Protein AF-A0A2A4J091-F1 (afdb_monomer_lite)

Secondary structure (DSSP, 8-state):
--STTHHHHHHHHHHHHIIIIIHHHHHH-------SSGGG--------SS-HHHHHHHHHHHHHHHHHH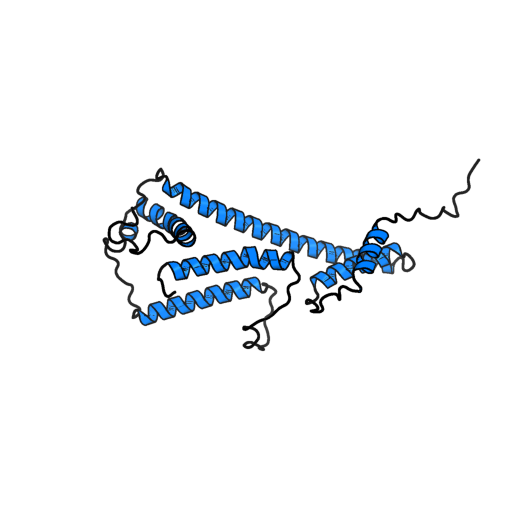HHHHHTTTPPP---TTT-TTTTPPTTHHHHHHHHHHHHHHHHHH--SS-SSSSGGGSS----STT-THHHHHHHHHHHHHHHHHHHHHHHHHHHHHHHHHHHHHHHHHHHHHH-TT-HHHHHHHHHHHHHHHHHHSPPP-PPPPTTTHHHHHHHHHHHHS--PPPPPPTT-----

Foldseek 3Di:
DVDPPLVVLVLVVVLLCLLPVVVVCVVPDLDDDDDPPVVPDPDDDDDDPPPPSNVVNVVSVVVVVVVVVVVCVVVVVDDDDDDCQLPVLVVDDPPQNVLLVLLVSLVSVVCVVPVPDDPRPCHPNSRPTDHDPPPCSVVSSVVVVCVVVVSVVVSVVVVVVVVVVLVVLVVLLVVLVVVCVVPVPDPVSVVSNVVSVVVNCVVVPRDDDDDDDPVPVVVVVVVVVVVVPDPDDDPDDPPDDPPD

pLDDT: mean 70.52, std 20.06, range [30.59, 95.19]

InterPro domains:
  IPR013618 Protein O-mannosyl-transferase TMTC, DUF1736 [PF08409] (77-148)

Organism: Heliothis virescens (NCBI:txid7102)

Radius of gyration: 29.31 Å; chains: 1; bounding box: 94×40×70 Å

Sequence (244 aa):
MLCKEQGITVTGVCVVYELFVAQKRRSSGGISRWSWVDAWGKGSGWGCACGEAARRVATVCCATLALLAARLHVMGAQLPVFTRFDNPAGAAQPPARHLTFAYLPALNAWLLTLPEALCCDWTMGTVALLKTWRDPRNLATLALVIIIVAATIHALRTRSSALSMRGKLAAAEHCLARAAALAPHEHYIQRHLAVVRARRQAQAAPPSDTPPNPAHSATATTEVRARWNYIPQQPPDPHETDDS

Structure (mmCIF, N/CA/C/O backbone):
data_AF-A0A2A4J091-F1
#
_entry.id   AF-A0A2A4J091-F1
#
loop_
_atom_site.group_PDB
_atom_site.id
_atom_site.type_symbol
_atom_site.label_atom_id
_atom_site.label_alt_id
_atom_site.label_comp_id
_atom_site.label_asym_id
_atom_site.label_entity_id
_atom_site.label_seq_id
_atom_site.pdbx_PDB_ins_code
_atom_site.Cartn_x
_atom_site.Cartn_y
_atom_site.Cartn_z
_atom_site.occupancy
_atom_site.B_iso_or_equiv
_atom_site.auth_seq_id
_atom_site.auth_comp_id
_atom_site.auth_asym_id
_atom_site.auth_atom_id
_atom_site.pdbx_PDB_model_num
ATOM 1 N N . MET A 1 1 ? 14.952 -10.960 0.370 1.00 50.44 1 MET A N 1
ATOM 2 C CA . MET A 1 1 ? 15.899 -10.234 -0.511 1.00 50.44 1 MET A CA 1
ATOM 3 C C . MET A 1 1 ? 16.680 -11.150 -1.465 1.00 50.44 1 MET A C 1
ATOM 5 O O . MET A 1 1 ? 17.531 -10.639 -2.178 1.00 50.44 1 MET A O 1
ATOM 9 N N . LEU A 1 2 ? 16.408 -12.467 -1.516 1.00 39.66 2 LEU A N 1
ATOM 10 C CA . LEU A 1 2 ? 17.136 -13.392 -2.405 1.00 39.66 2 LEU A CA 1
ATOM 11 C C . LEU A 1 2 ? 16.803 -13.189 -3.897 1.00 39.66 2 LEU A C 1
ATOM 13 O O . LEU A 1 2 ? 17.668 -13.397 -4.736 1.00 39.66 2 LEU A O 1
ATOM 17 N N . CYS A 1 3 ? 15.615 -12.663 -4.217 1.00 51.50 3 CYS A N 1
ATOM 18 C CA . CYS A 1 3 ? 15.304 -12.081 -5.526 1.00 51.50 3 CYS A CA 1
ATOM 19 C C . CYS A 1 3 ? 15.288 -10.547 -5.386 1.00 51.50 3 CYS A C 1
ATOM 21 O O . CYS A 1 3 ? 14.597 -10.010 -4.513 1.00 51.50 3 CYS A O 1
ATOM 23 N N . LYS A 1 4 ? 16.088 -9.849 -6.201 1.00 58.41 4 LYS A N 1
ATOM 24 C CA . LYS A 1 4 ? 16.446 -8.421 -6.070 1.00 58.41 4 LYS A CA 1
ATOM 25 C C . LYS A 1 4 ? 15.246 -7.471 -5.952 1.00 58.41 4 LYS A C 1
ATOM 27 O O . LYS A 1 4 ? 15.264 -6.617 -5.069 1.00 58.41 4 LYS A O 1
ATOM 32 N N . GLU A 1 5 ? 14.248 -7.634 -6.815 1.00 63.22 5 GLU A N 1
ATOM 33 C CA . GLU A 1 5 ? 13.057 -6.773 -6.913 1.00 63.22 5 GLU A CA 1
ATOM 34 C C . GLU A 1 5 ? 11.959 -7.232 -5.932 1.00 63.22 5 GLU A C 1
ATOM 36 O O . GLU A 1 5 ? 11.417 -6.442 -5.156 1.00 63.22 5 GLU A O 1
ATOM 41 N N . GLN A 1 6 ? 11.717 -8.547 -5.867 1.00 62.03 6 GLN A N 1
ATOM 42 C CA . GLN A 1 6 ? 10.651 -9.138 -5.049 1.00 62.03 6 GLN A CA 1
ATOM 43 C C . GLN A 1 6 ? 10.884 -8.978 -3.536 1.00 62.03 6 GLN A C 1
ATOM 45 O O . GLN A 1 6 ? 9.952 -8.954 -2.738 1.00 62.03 6 GLN A O 1
ATOM 50 N N . GLY A 1 7 ? 12.142 -8.839 -3.105 1.00 66.94 7 GLY A N 1
ATOM 51 C CA . GLY A 1 7 ? 12.461 -8.598 -1.698 1.00 66.94 7 GLY A CA 1
ATOM 52 C C . GLY A 1 7 ? 11.922 -7.268 -1.162 1.00 66.94 7 GLY A C 1
ATOM 53 O O . GLY A 1 7 ? 11.519 -7.212 -0.004 1.00 66.94 7 GLY A O 1
ATOM 54 N N . ILE A 1 8 ? 11.903 -6.218 -1.988 1.00 69.25 8 ILE A N 1
ATOM 55 C CA . ILE A 1 8 ? 11.425 -4.883 -1.598 1.00 69.25 8 ILE A CA 1
ATOM 56 C C . ILE A 1 8 ? 9.896 -4.810 -1.713 1.00 69.25 8 ILE A C 1
ATOM 58 O O . ILE A 1 8 ? 9.240 -4.226 -0.848 1.00 69.25 8 ILE A O 1
ATOM 62 N N . THR A 1 9 ? 9.312 -5.443 -2.734 1.00 72.38 9 THR A N 1
ATOM 63 C CA . THR A 1 9 ? 7.852 -5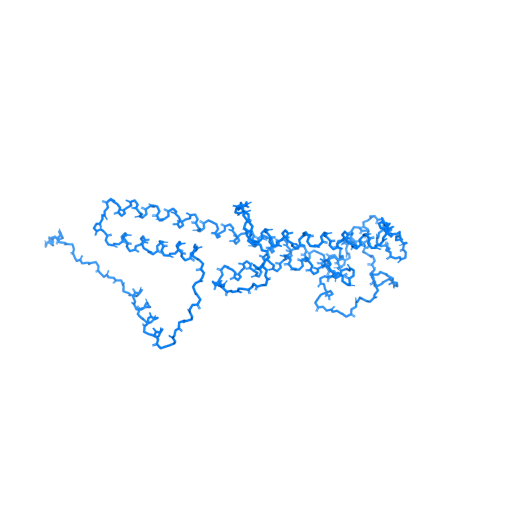.486 -2.924 1.00 72.38 9 THR A CA 1
ATOM 64 C C . THR A 1 9 ? 7.168 -6.235 -1.779 1.00 72.38 9 THR A C 1
ATOM 66 O O . THR A 1 9 ? 6.185 -5.737 -1.230 1.00 72.38 9 THR A O 1
ATOM 69 N N . VAL A 1 10 ? 7.737 -7.361 -1.331 1.00 73.31 10 VAL A N 1
ATOM 70 C CA . VAL A 1 10 ? 7.248 -8.122 -0.169 1.00 73.31 10 VAL A CA 1
ATOM 71 C C . VAL A 1 10 ? 7.294 -7.287 1.110 1.00 73.31 10 VAL A C 1
ATOM 73 O O . VAL A 1 10 ? 6.327 -7.309 1.865 1.00 73.31 10 VAL A O 1
ATOM 76 N N . THR A 1 11 ? 8.342 -6.488 1.345 1.00 73.88 11 THR A N 1
ATOM 77 C CA . THR A 1 11 ? 8.365 -5.541 2.476 1.00 73.88 11 THR A CA 1
ATOM 78 C C . THR A 1 11 ? 7.180 -4.573 2.413 1.00 73.88 11 THR A C 1
ATOM 80 O O . THR A 1 11 ? 6.504 -4.365 3.421 1.00 73.88 11 THR A O 1
ATOM 83 N N . GLY A 1 12 ? 6.888 -4.015 1.234 1.00 71.94 12 GLY A N 1
ATOM 84 C CA . GLY A 1 12 ? 5.723 -3.151 1.023 1.00 71.94 12 GLY A CA 1
ATOM 85 C C . GLY A 1 12 ? 4.400 -3.859 1.334 1.00 71.94 12 GLY A C 1
ATOM 86 O O . GLY A 1 12 ? 3.568 -3.319 2.064 1.00 71.94 12 GLY A O 1
ATOM 87 N N . VAL A 1 13 ? 4.233 -5.098 0.862 1.00 74.88 13 VAL A N 1
ATOM 88 C CA . VAL A 1 13 ? 3.059 -5.934 1.166 1.00 74.88 13 VAL A CA 1
ATOM 89 C C . VAL A 1 13 ? 2.947 -6.220 2.662 1.00 74.88 13 VAL A C 1
ATOM 91 O O . VAL A 1 13 ? 1.854 -6.115 3.211 1.00 74.88 13 VAL A O 1
ATOM 94 N N . CYS A 1 14 ? 4.052 -6.515 3.349 1.00 71.19 14 CYS A N 1
ATOM 95 C CA . CYS A 1 14 ? 4.070 -6.737 4.795 1.00 71.19 14 CYS A CA 1
ATOM 96 C C . CYS A 1 14 ? 3.617 -5.493 5.572 1.00 71.19 14 CYS A C 1
ATOM 98 O O . CYS A 1 14 ? 2.835 -5.612 6.515 1.00 71.19 14 CYS A O 1
ATOM 100 N N . VAL A 1 15 ? 4.048 -4.296 5.158 1.00 70.44 15 VAL A N 1
ATOM 101 C CA . VAL A 1 15 ? 3.596 -3.034 5.767 1.00 70.44 15 VAL A CA 1
ATOM 102 C C . VAL A 1 15 ? 2.097 -2.832 5.544 1.00 70.44 15 VAL A C 1
ATOM 104 O O . VAL A 1 15 ? 1.371 -2.540 6.492 1.00 70.44 15 VAL A O 1
ATOM 107 N N . VAL A 1 16 ? 1.608 -3.037 4.319 1.00 71.25 16 VAL A N 1
ATOM 108 C CA . VAL A 1 16 ? 0.175 -2.958 3.992 1.00 71.25 16 VAL A CA 1
ATOM 109 C C . VAL A 1 16 ? -0.619 -3.981 4.818 1.00 71.25 16 VAL A C 1
ATOM 111 O O . VAL A 1 16 ? -1.606 -3.629 5.459 1.00 71.25 16 VAL A O 1
ATOM 114 N N . TYR A 1 17 ? -0.165 -5.229 4.900 1.00 72.75 17 TYR A N 1
ATOM 115 C CA . TYR A 1 17 ? -0.800 -6.279 5.696 1.00 72.75 17 TYR A CA 1
ATOM 116 C C . TYR A 1 17 ? -0.893 -5.915 7.188 1.00 72.75 17 TYR A C 1
ATOM 118 O O . TYR A 1 17 ? -1.960 -6.060 7.791 1.00 72.75 17 TYR A O 1
ATOM 126 N N . GLU A 1 18 ? 0.183 -5.393 7.781 1.00 68.19 18 GLU A N 1
ATOM 127 C CA . GLU A 1 18 ? 0.188 -4.914 9.169 1.00 68.19 18 GLU A CA 1
ATOM 128 C C . GLU A 1 18 ? -0.780 -3.737 9.370 1.00 68.19 18 GLU A C 1
ATOM 130 O O . GLU A 1 18 ? -1.478 -3.668 10.382 1.00 68.19 18 GLU A O 1
ATOM 135 N N . LEU A 1 19 ? -0.894 -2.831 8.396 1.00 66.69 19 LEU A N 1
ATOM 136 C CA . LEU A 1 19 ? -1.828 -1.706 8.466 1.00 66.69 19 LEU A CA 1
ATOM 137 C C . LEU A 1 19 ? -3.297 -2.127 8.311 1.00 66.69 19 LEU A C 1
ATOM 139 O O . LEU A 1 19 ? -4.152 -1.534 8.961 1.00 66.69 19 LEU A O 1
ATOM 143 N N . PHE A 1 20 ? -3.610 -3.139 7.498 1.00 65.88 20 PHE A N 1
ATOM 144 C CA . PHE A 1 20 ? -4.999 -3.511 7.193 1.00 65.88 20 PHE A CA 1
ATOM 145 C C . PHE A 1 20 ? -5.489 -4.736 7.948 1.00 65.88 20 PHE A C 1
ATOM 147 O O . PHE A 1 20 ? -6.525 -4.692 8.612 1.00 65.88 20 PHE A O 1
ATOM 154 N N . VAL A 1 21 ? -4.770 -5.848 7.848 1.00 61.38 21 VAL A N 1
ATOM 155 C CA . VAL A 1 21 ? -5.235 -7.141 8.354 1.00 61.38 21 VAL A CA 1
ATOM 156 C C . VAL A 1 21 ? -4.941 -7.264 9.840 1.00 61.38 21 VAL A C 1
ATOM 158 O O . VAL A 1 21 ? -5.835 -7.628 10.608 1.00 61.38 21 VAL A O 1
ATOM 161 N N . ALA A 1 22 ? -3.733 -6.896 10.272 1.00 58.84 22 ALA A N 1
ATOM 162 C CA . ALA A 1 22 ? -3.395 -6.937 11.690 1.00 58.84 22 ALA A CA 1
ATOM 163 C C . ALA A 1 22 ? -4.230 -5.922 12.489 1.00 58.84 22 ALA A C 1
ATOM 165 O O . ALA A 1 22 ? -4.762 -6.274 13.541 1.00 58.84 22 ALA A O 1
ATOM 166 N N . GLN A 1 23 ? -4.460 -4.710 11.963 1.00 54.72 23 GLN A N 1
ATOM 167 C CA . GLN A 1 23 ? -5.309 -3.710 12.630 1.00 54.72 23 GLN A CA 1
ATOM 168 C C . GLN A 1 23 ? -6.795 -4.103 12.662 1.00 54.72 23 GLN A C 1
ATOM 170 O O . GLN A 1 23 ? -7.431 -3.964 13.708 1.00 54.72 23 GLN A O 1
ATOM 175 N N . LYS A 1 24 ? -7.355 -4.649 11.571 1.00 51.97 24 LYS A N 1
ATOM 176 C CA . LYS A 1 24 ? -8.762 -5.092 11.525 1.00 51.97 24 LYS A CA 1
ATOM 177 C C . LYS A 1 24 ? -9.018 -6.311 12.415 1.00 51.97 24 LYS A C 1
ATOM 179 O O . LYS A 1 24 ? -10.014 -6.332 13.136 1.00 51.97 24 LYS A O 1
ATOM 184 N N . ARG A 1 25 ? -8.105 -7.294 12.444 1.00 48.53 25 ARG A N 1
ATOM 185 C CA . ARG A 1 25 ? -8.213 -8.447 13.360 1.00 48.53 25 ARG A CA 1
ATOM 186 C C . ARG A 1 25 ? -8.049 -8.037 14.824 1.00 48.53 25 ARG A C 1
ATOM 188 O O . ARG A 1 25 ? -8.784 -8.553 15.655 1.00 48.53 25 ARG A O 1
ATOM 195 N N . ARG A 1 26 ? -7.199 -7.046 15.130 1.00 51.16 26 ARG A N 1
ATOM 196 C CA . ARG A 1 26 ? -7.079 -6.446 16.476 1.00 51.16 26 ARG A CA 1
ATOM 197 C C . ARG A 1 26 ? -8.340 -5.682 16.904 1.00 51.16 26 ARG A C 1
ATOM 199 O O . ARG A 1 26 ? -8.610 -5.588 18.094 1.00 51.16 26 ARG A O 1
ATOM 206 N N . SER A 1 27 ? -9.093 -5.130 15.949 1.00 44.81 27 SER A N 1
ATOM 207 C CA . SER A 1 27 ? -10.328 -4.379 16.214 1.00 44.81 27 SER A CA 1
ATOM 208 C C . SER A 1 27 ? -11.568 -5.260 16.418 1.00 44.81 27 SER A C 1
ATOM 210 O O . SER A 1 27 ? -12.516 -4.790 17.041 1.00 44.81 27 SER A O 1
ATOM 212 N N . SER A 1 28 ? -11.587 -6.493 15.895 1.00 44.53 28 SER A N 1
ATOM 213 C CA . SER A 1 28 ? -12.755 -7.396 15.960 1.00 44.53 28 SER A CA 1
ATOM 214 C C . SER A 1 28 ? -12.548 -8.667 16.784 1.00 44.53 28 SER A C 1
ATOM 216 O O . SER A 1 28 ? -13.532 -9.254 17.220 1.00 44.53 28 SER A O 1
ATOM 218 N N . GLY A 1 29 ? -11.311 -9.114 16.998 1.00 41.53 29 GLY A N 1
ATOM 219 C CA . GLY A 1 29 ? -11.003 -10.311 17.773 1.00 41.53 29 GLY A CA 1
ATOM 220 C C . GLY A 1 29 ? -10.030 -9.977 18.891 1.00 41.53 29 GLY A C 1
ATOM 221 O O . GLY A 1 29 ? -8.891 -9.587 18.630 1.00 41.53 29 GLY A O 1
ATOM 222 N N . GLY A 1 30 ? -10.461 -10.154 20.140 1.00 59.28 30 GLY A N 1
ATOM 223 C CA . GLY A 1 30 ? -9.523 -10.303 21.245 1.00 59.28 30 GLY A CA 1
ATOM 224 C C . GLY A 1 30 ? -8.658 -11.527 20.957 1.00 59.28 30 GLY A C 1
ATOM 225 O O . GLY A 1 30 ? -9.125 -12.650 21.084 1.00 59.28 30 GLY A O 1
ATOM 226 N N . ILE A 1 31 ? -7.431 -11.314 20.486 1.00 49.50 31 ILE A N 1
ATOM 227 C CA . ILE A 1 31 ? -6.499 -12.390 20.145 1.00 49.50 31 ILE A CA 1
ATOM 228 C C . ILE A 1 31 ? -5.276 -12.260 21.047 1.00 49.50 31 ILE A C 1
ATOM 230 O O . ILE A 1 31 ? -4.369 -11.458 20.807 1.00 49.50 31 ILE A O 1
ATOM 234 N N . SER A 1 32 ? -5.304 -13.078 22.102 1.00 43.53 32 SER A N 1
ATOM 235 C CA . SER A 1 32 ? -4.141 -13.836 22.563 1.00 43.53 32 SER A CA 1
ATOM 236 C C . SER A 1 32 ? -3.769 -14.820 21.447 1.00 43.53 32 SER A C 1
ATOM 238 O O . SER A 1 32 ? -4.642 -15.530 20.952 1.00 43.53 32 SER A O 1
ATOM 240 N N . ARG A 1 33 ? -2.520 -14.841 20.968 1.00 45.03 33 ARG A N 1
ATOM 241 C CA . ARG A 1 33 ? -1.427 -15.590 21.612 1.00 45.03 33 ARG A CA 1
ATOM 242 C C . ARG A 1 33 ? -0.138 -15.523 20.772 1.00 45.03 33 ARG A C 1
ATOM 244 O O . ARG A 1 33 ? -0.185 -15.640 19.554 1.00 45.03 33 ARG A O 1
ATOM 251 N N . TRP A 1 34 ? 0.963 -15.313 21.500 1.00 41.50 34 TRP A N 1
ATOM 252 C CA . TRP A 1 34 ? 2.367 -15.733 21.318 1.00 41.50 34 TRP A CA 1
ATOM 253 C C . TRP A 1 34 ? 3.002 -15.868 19.923 1.00 41.50 34 TRP A C 1
ATOM 255 O O . TRP A 1 34 ? 2.474 -16.549 19.059 1.00 41.50 34 TRP A O 1
ATOM 265 N N . SER A 1 35 ? 4.168 -15.294 19.601 1.00 41.94 35 SER A N 1
ATOM 266 C CA . SER A 1 35 ? 5.439 -14.987 20.305 1.00 41.94 35 SER A CA 1
ATOM 267 C C . SER A 1 35 ? 6.538 -16.023 20.078 1.00 41.94 35 SER A C 1
ATOM 269 O O . SER A 1 35 ? 6.605 -17.055 20.733 1.00 41.94 35 SER A O 1
ATOM 271 N N . TRP A 1 36 ? 7.434 -15.667 19.156 1.00 30.59 36 TRP A N 1
ATOM 272 C CA . TRP A 1 36 ? 8.846 -16.062 19.177 1.00 30.59 36 TRP A CA 1
ATOM 273 C C . TRP A 1 36 ? 9.749 -14.831 19.422 1.00 30.59 36 TRP A C 1
ATOM 275 O O . TRP A 1 36 ? 10.964 -14.955 19.502 1.00 30.59 36 TRP A O 1
ATOM 285 N N . VAL A 1 37 ? 9.163 -13.631 19.558 1.00 45.22 37 VAL A N 1
ATOM 286 C CA . VAL A 1 37 ? 9.881 -12.342 19.631 1.00 45.22 37 VAL A CA 1
ATOM 287 C C . VAL A 1 37 ? 9.913 -11.736 21.037 1.00 45.22 37 VAL A C 1
ATOM 289 O O . VAL A 1 37 ? 10.797 -10.931 21.318 1.00 45.22 37 VAL A O 1
ATOM 292 N N . ASP A 1 38 ? 9.037 -12.154 21.961 1.00 47.69 38 ASP A N 1
ATOM 293 C CA . ASP A 1 38 ? 9.084 -11.655 23.350 1.00 47.69 38 ASP A CA 1
ATOM 294 C C . ASP A 1 38 ? 10.199 -12.318 24.183 1.00 47.69 38 ASP A C 1
ATOM 296 O O . ASP A 1 38 ? 10.425 -11.945 25.333 1.00 47.69 38 ASP A O 1
ATOM 300 N N . ALA A 1 39 ? 10.943 -13.262 23.596 1.00 39.62 39 ALA A N 1
ATOM 301 C CA . ALA A 1 39 ? 12.110 -13.892 24.210 1.00 39.62 39 ALA A CA 1
ATOM 302 C C . ALA A 1 39 ? 13.374 -13.006 24.197 1.00 39.62 39 ALA A C 1
ATOM 304 O O . ALA A 1 39 ? 14.358 -13.362 24.839 1.00 39.62 39 ALA A O 1
ATOM 305 N N . TRP A 1 40 ? 13.376 -11.861 23.498 1.00 34.06 40 TRP A N 1
ATOM 306 C CA . TRP A 1 40 ? 14.605 -11.083 23.257 1.00 34.06 40 TRP A CA 1
ATOM 307 C C . TRP A 1 40 ? 14.626 -9.650 23.806 1.00 34.06 40 TRP A C 1
ATOM 309 O O . TRP A 1 40 ? 15.508 -8.874 23.452 1.00 34.06 40 TRP A O 1
ATOM 319 N N . GLY A 1 41 ? 13.704 -9.266 24.695 1.00 34.78 41 GLY A N 1
ATOM 320 C CA . GLY A 1 41 ? 13.672 -7.872 25.148 1.00 34.78 41 GLY A CA 1
ATOM 321 C C . GLY A 1 41 ? 12.929 -7.593 26.445 1.00 34.78 41 GLY A C 1
ATOM 322 O O . GLY A 1 41 ? 12.011 -6.778 26.456 1.00 34.78 41 GLY A O 1
ATOM 323 N N . LYS A 1 42 ? 13.351 -8.188 27.565 1.00 41.25 42 LYS A N 1
ATOM 324 C CA . LYS A 1 42 ? 13.150 -7.539 28.871 1.00 41.25 42 LYS A CA 1
ATOM 325 C C . LYS A 1 42 ? 14.223 -6.463 29.027 1.00 41.25 42 LYS A C 1
ATOM 327 O O . LYS A 1 42 ? 15.320 -6.731 29.497 1.00 41.25 42 LYS A O 1
ATOM 332 N N . GLY A 1 43 ? 13.893 -5.251 28.592 1.00 37.16 43 GLY A N 1
ATOM 333 C CA . GLY A 1 43 ? 14.735 -4.067 28.718 1.00 37.16 43 GLY A CA 1
ATOM 334 C C . GLY A 1 43 ? 13.869 -2.825 28.885 1.00 37.16 43 GLY A C 1
ATOM 335 O O . GLY A 1 43 ? 13.083 -2.480 28.011 1.00 37.16 43 GLY A O 1
ATOM 336 N N . SER A 1 44 ? 13.986 -2.223 30.060 1.00 43.91 44 SER A N 1
ATOM 337 C CA . SER A 1 44 ? 13.365 -0.987 30.533 1.00 43.91 44 SER A CA 1
ATOM 338 C C . SER A 1 44 ? 13.297 0.166 29.511 1.00 43.91 44 SER A C 1
ATOM 340 O O . SER A 1 44 ? 14.271 0.444 28.821 1.00 43.91 44 SER A O 1
ATOM 342 N N . GLY A 1 45 ? 12.174 0.900 29.532 1.00 47.22 45 GLY A N 1
ATOM 343 C CA . GLY A 1 45 ? 12.179 2.369 29.452 1.00 47.22 45 GLY A CA 1
ATOM 344 C C . GLY A 1 45 ? 12.217 3.039 28.072 1.00 47.22 45 GLY A C 1
ATOM 345 O O . GLY A 1 45 ? 13.281 3.414 27.611 1.00 47.22 45 GLY A O 1
ATOM 346 N N . TRP A 1 46 ? 11.034 3.278 27.482 1.00 32.19 46 TRP A N 1
ATOM 347 C CA . TRP A 1 46 ? 10.610 4.497 26.742 1.00 32.19 46 TRP A CA 1
ATOM 348 C C . TRP A 1 46 ? 9.298 4.208 25.994 1.00 32.19 46 TRP A C 1
ATOM 350 O O . TRP A 1 46 ? 9.224 4.081 24.773 1.00 32.19 46 TRP A O 1
ATOM 360 N N . GLY A 1 47 ? 8.220 4.038 26.758 1.00 38.56 47 GLY A N 1
ATOM 361 C CA . GLY A 1 47 ? 6.890 3.770 26.219 1.00 38.56 47 GLY A CA 1
ATOM 362 C C . GLY A 1 47 ? 6.148 5.052 25.862 1.00 38.56 47 GLY A C 1
ATOM 363 O O . GLY A 1 47 ? 5.178 5.389 26.532 1.00 38.56 47 GLY A O 1
ATOM 364 N N . CYS A 1 48 ? 6.555 5.763 24.807 1.00 40.25 48 CYS A N 1
ATOM 365 C CA . CYS A 1 48 ? 5.622 6.690 24.169 1.00 40.25 48 CYS A CA 1
ATOM 366 C C . CYS A 1 48 ? 4.571 5.844 23.434 1.00 40.25 48 CYS A C 1
ATOM 368 O O . CYS A 1 48 ? 4.919 4.935 22.679 1.00 40.25 48 CYS A O 1
ATOM 370 N N . ALA A 1 49 ? 3.285 6.114 23.654 1.00 44.34 49 ALA A N 1
ATOM 371 C CA . ALA A 1 49 ? 2.148 5.406 23.061 1.00 44.34 49 ALA A CA 1
ATOM 372 C C . ALA A 1 49 ? 2.003 5.610 21.531 1.00 44.34 49 ALA A C 1
ATOM 374 O O . ALA A 1 49 ? 0.905 5.526 20.980 1.00 44.34 49 ALA A O 1
ATOM 375 N N . CYS A 1 50 ? 3.107 5.820 20.813 1.00 47.91 50 CYS A N 1
ATOM 376 C CA . CYS A 1 50 ? 3.236 5.501 19.398 1.00 47.91 50 CYS A CA 1
ATOM 377 C C . CYS A 1 50 ? 3.172 3.971 19.281 1.00 47.91 50 CYS A C 1
ATOM 379 O O . CYS A 1 50 ? 4.177 3.268 19.354 1.00 47.91 50 CYS A O 1
ATOM 381 N N . GLY A 1 51 ? 1.932 3.471 19.262 1.00 61.25 51 GLY A N 1
ATOM 382 C CA . GLY A 1 51 ? 1.559 2.094 19.576 1.00 61.25 51 GLY A CA 1
ATOM 383 C C . GLY A 1 51 ? 2.322 1.020 18.811 1.00 61.25 51 GLY A C 1
ATOM 384 O O . GLY A 1 51 ? 2.886 1.267 17.760 1.00 61.25 51 GLY A O 1
ATOM 385 N N . GLU A 1 52 ? 2.287 -0.197 19.343 1.00 63.59 52 GLU A N 1
ATOM 386 C CA . GLU A 1 52 ? 2.900 -1.436 18.840 1.00 63.59 52 GLU A CA 1
ATOM 387 C C . GLU A 1 52 ? 3.036 -1.561 17.304 1.00 63.59 52 GLU A C 1
ATOM 389 O O . GLU A 1 52 ? 4.070 -2.009 16.820 1.00 63.59 52 GLU A O 1
ATOM 394 N N . ALA A 1 53 ? 2.050 -1.097 16.530 1.00 62.44 53 ALA A N 1
ATOM 395 C CA . ALA A 1 53 ? 2.116 -1.017 15.068 1.00 62.44 53 ALA A CA 1
ATOM 396 C C . ALA A 1 53 ? 3.266 -0.135 14.537 1.00 62.44 53 ALA A C 1
ATOM 398 O O . ALA A 1 53 ? 3.948 -0.525 13.599 1.00 62.44 53 ALA A O 1
ATOM 399 N N . ALA A 1 54 ? 3.522 1.029 15.139 1.00 68.50 54 ALA A N 1
ATOM 400 C CA . ALA A 1 54 ? 4.661 1.883 14.804 1.00 68.50 54 ALA A CA 1
ATOM 401 C C . ALA A 1 54 ? 5.992 1.182 15.105 1.00 68.50 54 ALA A C 1
ATOM 403 O O . ALA A 1 54 ? 6.915 1.280 14.305 1.00 68.50 54 ALA A O 1
ATOM 404 N N . ARG A 1 55 ? 6.070 0.411 16.202 1.00 71.12 55 ARG A N 1
ATOM 405 C CA . ARG A 1 55 ? 7.237 -0.432 16.503 1.00 71.12 55 ARG A CA 1
ATOM 406 C C . ARG A 1 55 ? 7.434 -1.523 15.454 1.00 71.12 55 ARG A C 1
ATOM 408 O O . ARG A 1 55 ? 8.543 -1.663 14.967 1.00 71.12 55 ARG A O 1
ATOM 415 N N . ARG A 1 56 ? 6.379 -2.236 15.047 1.00 71.44 56 ARG A N 1
ATOM 416 C CA . ARG A 1 56 ? 6.458 -3.275 14.001 1.00 71.44 56 ARG A CA 1
ATOM 417 C C . ARG A 1 56 ? 6.859 -2.704 12.643 1.00 71.44 56 ARG A C 1
ATOM 419 O O . ARG A 1 56 ? 7.752 -3.245 12.000 1.00 71.44 56 ARG A O 1
ATOM 426 N N . VAL A 1 57 ? 6.258 -1.582 12.239 1.00 74.31 57 VAL A N 1
ATOM 427 C CA . VAL A 1 57 ? 6.645 -0.858 11.018 1.00 74.31 57 VAL A CA 1
ATOM 428 C C . VAL A 1 57 ? 8.103 -0.409 11.111 1.00 74.31 57 VAL A C 1
ATOM 430 O O . VAL A 1 57 ? 8.861 -0.643 10.176 1.00 74.31 57 VAL A O 1
ATOM 433 N N . ALA A 1 58 ? 8.530 0.150 12.247 1.00 79.06 58 ALA A N 1
ATOM 434 C CA . ALA A 1 58 ? 9.924 0.525 12.464 1.00 79.06 58 ALA A CA 1
ATOM 435 C C . ALA A 1 58 ? 10.864 -0.688 12.382 1.00 79.06 58 ALA A C 1
ATOM 437 O O . ALA A 1 58 ? 11.882 -0.602 11.709 1.00 79.06 58 ALA A O 1
ATOM 438 N N . THR A 1 59 ? 10.512 -1.834 12.975 1.00 81.06 59 THR A N 1
ATOM 439 C CA . THR A 1 59 ? 11.292 -3.077 12.868 1.00 81.06 59 THR A CA 1
ATOM 440 C C . THR A 1 59 ? 11.429 -3.527 11.416 1.00 81.06 59 THR A C 1
ATOM 442 O O . THR A 1 59 ? 12.538 -3.826 10.983 1.00 81.06 59 THR A O 1
ATOM 445 N N . VAL A 1 60 ? 10.338 -3.531 10.644 1.00 81.06 60 VAL A N 1
ATOM 446 C CA . VAL A 1 60 ? 10.356 -3.904 9.220 1.00 81.06 60 VAL A CA 1
ATOM 447 C C . VAL A 1 60 ? 11.213 -2.929 8.405 1.00 81.06 60 VAL A C 1
ATOM 449 O O . VAL A 1 60 ? 12.030 -3.365 7.591 1.00 81.06 60 VAL A O 1
ATOM 452 N N . CYS A 1 61 ? 11.094 -1.622 8.652 1.00 81.12 61 CYS A N 1
ATOM 453 C CA . CYS A 1 61 ? 11.921 -0.602 8.008 1.00 81.12 61 CYS A CA 1
ATOM 454 C C . CYS A 1 61 ? 13.407 -0.775 8.350 1.00 81.12 61 CYS A C 1
ATOM 456 O O . CYS A 1 61 ? 14.236 -0.839 7.444 1.00 81.12 61 CYS A O 1
ATOM 458 N N . CYS A 1 62 ? 13.748 -0.911 9.635 1.00 82.94 62 CYS A N 1
ATOM 459 C CA . CYS A 1 62 ? 15.122 -1.102 10.098 1.00 82.94 62 CYS A CA 1
ATOM 460 C C . CYS A 1 62 ? 15.734 -2.392 9.546 1.00 82.94 62 CYS A C 1
ATOM 462 O O . CYS A 1 62 ? 16.856 -2.365 9.051 1.00 82.94 62 CYS A O 1
ATOM 464 N N . ALA A 1 63 ? 14.994 -3.504 9.564 1.00 82.88 63 ALA A N 1
ATOM 465 C CA . ALA A 1 63 ? 15.449 -4.765 8.984 1.00 82.88 63 ALA A CA 1
ATOM 466 C C . ALA A 1 63 ? 15.693 -4.634 7.472 1.00 82.88 63 ALA A C 1
ATOM 468 O O . ALA A 1 63 ? 16.703 -5.112 6.964 1.00 82.88 63 ALA A O 1
ATOM 469 N N . THR A 1 64 ? 14.813 -3.935 6.749 1.00 83.06 64 THR A N 1
ATOM 470 C CA . THR A 1 64 ? 14.978 -3.689 5.307 1.00 83.06 64 THR A CA 1
ATOM 471 C C . THR A 1 64 ? 16.213 -2.830 5.028 1.00 83.06 64 THR A C 1
ATOM 473 O O . THR A 1 64 ? 17.000 -3.170 4.146 1.00 83.06 64 THR A O 1
ATOM 476 N N . LEU A 1 65 ? 16.424 -1.757 5.797 1.00 85.38 65 LEU A N 1
ATOM 477 C CA . LEU A 1 65 ? 17.607 -0.899 5.681 1.00 85.38 65 LEU A CA 1
ATOM 478 C C . LEU A 1 65 ? 18.896 -1.658 6.005 1.00 85.38 65 LEU A C 1
ATOM 480 O O . LEU A 1 65 ? 19.865 -1.540 5.261 1.00 85.38 65 LEU A O 1
ATOM 484 N N . ALA A 1 66 ? 18.901 -2.475 7.060 1.00 85.00 66 ALA A N 1
ATOM 485 C CA . ALA A 1 66 ? 20.045 -3.302 7.430 1.00 85.00 66 ALA A CA 1
ATOM 486 C C . ALA A 1 66 ? 20.386 -4.318 6.330 1.00 85.00 66 ALA A C 1
ATOM 488 O O . ALA A 1 66 ? 21.547 -4.449 5.951 1.00 85.00 66 ALA A O 1
ATOM 489 N N . LEU A 1 67 ? 19.379 -4.986 5.758 1.00 81.94 67 LEU A N 1
ATOM 490 C CA . LEU A 1 67 ? 19.575 -5.907 4.636 1.00 81.94 67 LEU A CA 1
ATOM 491 C C . LEU A 1 67 ? 20.069 -5.187 3.375 1.00 81.94 67 LEU A C 1
ATOM 493 O O . LEU A 1 67 ? 20.906 -5.729 2.655 1.00 81.94 67 LEU A O 1
ATOM 497 N N . LEU A 1 68 ? 19.587 -3.971 3.106 1.00 81.56 68 LEU A N 1
ATOM 498 C CA .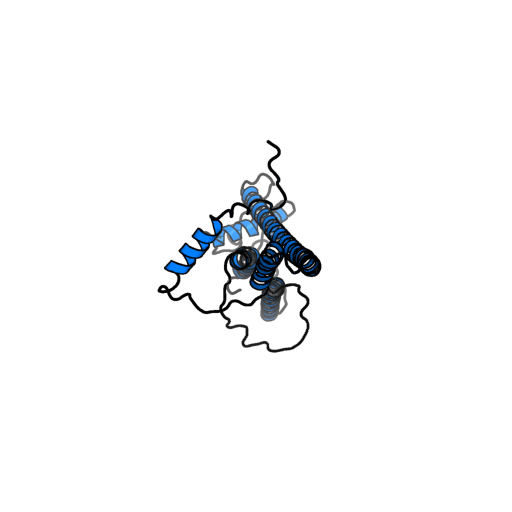 LEU A 1 68 ? 20.064 -3.161 1.987 1.00 81.56 68 LEU A CA 1
ATOM 499 C C . LEU A 1 68 ? 21.517 -2.716 2.199 1.00 81.56 68 LEU A C 1
ATOM 501 O O . LEU A 1 68 ? 22.320 -2.820 1.277 1.00 81.56 68 LEU A O 1
ATOM 505 N N . ALA A 1 69 ? 21.871 -2.281 3.409 1.00 83.44 69 ALA A N 1
ATOM 506 C CA . ALA A 1 69 ? 23.233 -1.898 3.767 1.00 83.44 69 ALA A CA 1
ATOM 507 C C . ALA A 1 69 ? 24.195 -3.090 3.680 1.00 83.44 69 ALA A C 1
ATOM 509 O O . ALA A 1 69 ? 25.244 -2.979 3.053 1.00 83.44 69 ALA A O 1
ATOM 510 N N . ALA A 1 70 ? 23.808 -4.250 4.219 1.00 83.38 70 ALA A N 1
ATOM 511 C CA . ALA A 1 70 ? 24.576 -5.488 4.099 1.00 83.38 70 ALA A CA 1
ATOM 512 C C . ALA A 1 70 ? 24.778 -5.878 2.629 1.00 83.38 70 ALA A C 1
ATOM 514 O O . ALA A 1 70 ? 25.880 -6.233 2.222 1.00 83.38 70 ALA A O 1
ATOM 515 N N . ARG A 1 71 ? 23.736 -5.738 1.803 1.00 82.00 71 ARG A N 1
ATOM 516 C CA . ARG A 1 71 ? 23.826 -5.980 0.363 1.00 82.00 71 ARG A CA 1
ATOM 517 C C . ARG A 1 71 ? 24.807 -5.027 -0.321 1.00 82.00 71 ARG A C 1
ATOM 519 O O . ARG A 1 71 ? 25.633 -5.488 -1.098 1.00 82.00 71 ARG A O 1
ATOM 526 N N . LEU A 1 72 ? 24.730 -3.726 -0.043 1.00 79.19 72 LEU A N 1
ATOM 527 C CA . LEU A 1 72 ? 25.654 -2.732 -0.604 1.00 79.19 72 LEU A CA 1
ATOM 528 C C . LEU A 1 72 ? 27.096 -2.990 -0.160 1.00 79.19 72 LEU A C 1
ATOM 530 O O . LEU A 1 72 ? 28.017 -2.850 -0.961 1.00 79.19 72 LEU A O 1
ATOM 534 N N . HIS A 1 73 ? 27.281 -3.415 1.090 1.00 81.69 73 HIS A N 1
ATOM 535 C CA . HIS A 1 73 ? 28.585 -3.771 1.631 1.00 81.69 73 HIS A CA 1
ATOM 536 C C . HIS A 1 73 ? 29.178 -4.997 0.923 1.00 81.69 73 HIS A C 1
ATOM 538 O O . HIS A 1 73 ? 30.317 -4.947 0.470 1.00 81.69 73 HIS A O 1
ATOM 544 N N . VAL A 1 74 ? 28.385 -6.059 0.731 1.00 83.62 74 VAL A N 1
ATOM 545 C CA . VAL A 1 74 ? 28.799 -7.262 -0.017 1.00 83.62 74 VAL A CA 1
ATOM 546 C C . VAL A 1 74 ? 29.089 -6.946 -1.490 1.00 83.62 74 VAL A C 1
ATOM 548 O O . VAL A 1 74 ? 30.005 -7.523 -2.065 1.00 83.62 74 VAL A O 1
ATOM 551 N N . MET A 1 75 ? 28.367 -6.000 -2.101 1.00 76.06 75 MET A N 1
ATOM 552 C CA . MET A 1 75 ? 28.616 -5.533 -3.476 1.00 76.06 75 MET A CA 1
ATOM 553 C C . MET A 1 75 ? 29.851 -4.615 -3.604 1.00 76.06 75 MET A C 1
ATOM 555 O O . MET A 1 75 ? 30.043 -3.993 -4.646 1.00 76.06 75 MET A O 1
ATOM 559 N N . GLY A 1 76 ? 30.686 -4.503 -2.565 1.00 78.94 76 GLY A N 1
ATOM 560 C CA . GLY A 1 76 ? 31.920 -3.713 -2.593 1.00 78.94 76 GLY A CA 1
ATOM 561 C C . GLY A 1 76 ? 31.698 -2.201 -2.523 1.00 78.94 76 GLY A C 1
ATOM 562 O O . GLY A 1 76 ? 32.590 -1.444 -2.887 1.00 78.94 76 GLY A O 1
ATOM 563 N N . ALA A 1 77 ? 30.511 -1.753 -2.090 1.00 75.06 77 ALA A N 1
ATOM 564 C CA . ALA A 1 77 ? 30.102 -0.346 -1.998 1.00 75.06 77 ALA A CA 1
ATOM 565 C C . ALA A 1 77 ? 30.261 0.476 -3.297 1.00 75.06 77 ALA A C 1
ATOM 567 O O . ALA A 1 77 ? 30.161 1.702 -3.276 1.00 75.06 77 ALA A O 1
ATOM 568 N N . GLN A 1 78 ? 30.456 -0.185 -4.438 1.00 72.75 78 GLN A N 1
ATOM 569 C CA . GLN A 1 78 ? 30.466 0.447 -5.749 1.00 72.75 78 GLN A CA 1
ATOM 570 C C . GLN A 1 78 ? 29.062 0.367 -6.341 1.00 72.75 78 GLN A C 1
ATOM 572 O O . GLN A 1 78 ? 28.458 -0.705 -6.416 1.00 72.75 78 GLN A O 1
ATOM 577 N N . LEU A 1 79 ? 28.515 1.515 -6.747 1.00 69.06 79 LEU A N 1
ATOM 578 C CA . LEU A 1 79 ? 27.230 1.528 -7.436 1.00 69.06 79 LEU A CA 1
ATOM 579 C C . LEU A 1 79 ? 27.394 0.831 -8.795 1.00 69.06 79 LEU A C 1
ATOM 581 O O . LEU A 1 79 ? 28.263 1.234 -9.571 1.00 69.06 79 LEU A O 1
ATOM 585 N N . PRO A 1 80 ? 26.568 -0.181 -9.114 1.00 69.56 80 PRO A N 1
ATOM 586 C CA . PRO A 1 80 ? 26.603 -0.794 -10.430 1.00 69.56 80 PRO A CA 1
ATOM 587 C C . PRO A 1 80 ? 26.269 0.259 -11.489 1.00 69.56 80 PRO A C 1
ATOM 589 O O . PRO A 1 80 ? 25.248 0.947 -11.406 1.00 69.56 80 PRO A O 1
ATOM 592 N N . VAL A 1 81 ? 27.140 0.382 -12.488 1.00 77.00 81 VAL A N 1
ATOM 593 C CA . VAL A 1 81 ? 26.897 1.235 -13.650 1.00 77.00 81 VAL A CA 1
ATOM 594 C C . VAL A 1 81 ? 25.962 0.477 -14.578 1.00 77.00 81 VAL A C 1
ATOM 596 O O . VAL A 1 81 ? 26.353 -0.507 -15.199 1.00 77.00 81 VAL A O 1
ATOM 599 N N . PHE A 1 82 ? 24.711 0.919 -14.653 1.00 77.00 82 PHE A N 1
ATOM 600 C CA . PHE A 1 82 ? 23.745 0.325 -15.568 1.00 77.00 82 PHE A CA 1
ATOM 601 C C . PHE A 1 82 ? 23.968 0.853 -16.978 1.00 77.00 82 PHE A C 1
ATOM 603 O O . PHE A 1 82 ? 23.970 2.065 -17.210 1.00 77.00 82 PHE A O 1
ATOM 610 N N . THR A 1 83 ? 24.121 -0.058 -17.935 1.00 83.62 83 THR A N 1
ATOM 611 C CA . THR A 1 83 ? 24.120 0.322 -19.345 1.00 83.62 83 THR A CA 1
ATOM 612 C C . THR A 1 83 ? 22.692 0.636 -19.805 1.00 83.62 83 THR A C 1
ATOM 614 O O . THR A 1 83 ? 21.706 0.273 -19.155 1.00 83.62 83 THR A O 1
ATOM 617 N N . ARG A 1 84 ? 22.546 1.287 -20.970 1.00 83.75 84 ARG A N 1
ATOM 618 C CA . ARG A 1 84 ? 21.213 1.499 -21.573 1.00 83.75 84 ARG A CA 1
ATOM 619 C C . ARG A 1 84 ? 20.510 0.186 -21.916 1.00 83.75 84 ARG A C 1
ATOM 621 O O . ARG A 1 84 ? 19.294 0.185 -22.052 1.00 83.75 84 ARG A O 1
ATOM 628 N N . PHE A 1 85 ? 21.271 -0.893 -22.088 1.00 81.44 85 PHE A N 1
ATOM 629 C CA . PHE A 1 85 ? 20.740 -2.223 -22.345 1.00 81.44 85 PHE A CA 1
ATOM 630 C C . PHE A 1 85 ? 20.183 -2.862 -21.063 1.00 81.44 85 PHE A C 1
ATOM 632 O O . PHE A 1 85 ? 19.117 -3.468 -21.105 1.00 81.44 85 PHE A O 1
ATOM 639 N N . ASP A 1 86 ? 20.848 -2.653 -19.922 1.00 83.44 86 ASP A N 1
ATOM 640 C CA . ASP A 1 86 ? 20.435 -3.221 -18.629 1.00 83.44 86 ASP A CA 1
ATOM 641 C C . ASP A 1 86 ? 19.255 -2.480 -17.995 1.00 83.44 86 ASP A C 1
ATOM 643 O O . ASP A 1 86 ? 18.437 -3.081 -17.306 1.00 83.44 86 ASP A O 1
ATOM 647 N N . ASN A 1 87 ? 19.171 -1.163 -18.192 1.00 86.56 87 ASN A N 1
ATOM 648 C CA . ASN A 1 87 ? 18.072 -0.344 -17.689 1.00 86.56 87 ASN A CA 1
ATOM 649 C C . ASN A 1 87 ? 17.717 0.750 -18.707 1.00 86.56 87 ASN A C 1
ATOM 651 O O . ASN A 1 87 ? 18.128 1.912 -18.566 1.00 86.56 87 ASN A O 1
ATOM 655 N N . PRO A 1 88 ? 16.936 0.406 -19.742 1.00 88.69 88 PRO A N 1
ATOM 656 C CA . PRO A 1 88 ? 16.587 1.358 -20.783 1.00 88.69 88 PRO A CA 1
ATOM 657 C C . PRO A 1 88 ? 15.674 2.476 -20.254 1.00 88.69 88 PRO A C 1
ATOM 659 O O . PRO A 1 88 ? 15.734 3.598 -20.757 1.00 88.69 88 PRO A O 1
ATOM 662 N N . ALA A 1 89 ? 14.884 2.225 -19.200 1.00 90.50 89 ALA A N 1
ATOM 663 C CA . ALA A 1 89 ? 14.062 3.242 -18.543 1.00 90.50 89 ALA A CA 1
ATOM 664 C C . ALA A 1 89 ? 14.908 4.316 -17.841 1.00 90.50 89 ALA A C 1
ATOM 666 O O . ALA A 1 89 ? 14.626 5.506 -17.983 1.00 90.50 89 ALA A O 1
ATOM 667 N N . GLY A 1 90 ? 15.974 3.919 -17.138 1.00 88.31 90 GLY A N 1
ATOM 668 C CA . GLY A 1 90 ? 16.906 4.843 -16.483 1.00 88.31 90 GLY A CA 1
ATOM 669 C C . GLY A 1 90 ? 17.638 5.754 -17.471 1.00 88.31 90 GLY A C 1
ATOM 670 O O . GLY A 1 90 ? 17.843 6.935 -17.190 1.00 88.31 90 GLY A O 1
ATOM 671 N N . ALA A 1 91 ? 17.955 5.231 -18.657 1.00 89.88 91 ALA A N 1
ATOM 672 C CA . ALA A 1 91 ? 18.597 5.981 -19.734 1.00 89.88 91 ALA A CA 1
ATOM 673 C C . ALA A 1 91 ? 17.633 6.846 -20.573 1.00 89.88 91 ALA A C 1
ATOM 675 O O . ALA A 1 91 ? 18.086 7.622 -21.421 1.00 89.88 91 ALA A O 1
ATOM 676 N N . ALA A 1 92 ? 16.318 6.715 -20.380 1.00 91.38 92 ALA A N 1
ATOM 677 C CA . ALA A 1 92 ? 15.326 7.438 -21.164 1.00 91.38 92 ALA A CA 1
ATOM 678 C C . ALA A 1 92 ? 15.159 8.895 -20.711 1.00 91.38 92 ALA A C 1
ATOM 680 O O . ALA A 1 92 ? 15.391 9.264 -19.556 1.00 91.38 92 ALA A O 1
ATOM 681 N N . GLN A 1 93 ? 14.695 9.731 -21.639 1.00 92.62 93 GLN A N 1
ATOM 682 C CA . GLN A 1 93 ? 14.302 11.105 -21.341 1.00 92.62 93 GLN A CA 1
ATOM 683 C C . GLN A 1 93 ? 12.865 11.165 -20.789 1.00 92.62 93 GLN A C 1
ATOM 685 O O . GLN A 1 93 ? 12.056 10.261 -21.041 1.00 92.62 93 GLN A O 1
ATOM 690 N N . PRO A 1 94 ? 12.513 12.214 -20.024 1.00 93.00 94 PRO A N 1
ATOM 691 C CA . PRO A 1 94 ? 11.121 12.511 -19.701 1.00 93.00 94 PRO A CA 1
ATOM 692 C C . PRO A 1 94 ? 10.282 12.689 -20.984 1.00 93.00 94 PRO A C 1
ATOM 694 O O . PRO A 1 94 ? 10.796 13.209 -21.971 1.00 93.00 94 PRO A O 1
ATOM 697 N N . PRO A 1 95 ? 9.002 12.275 -20.997 1.00 93.44 95 PRO A N 1
ATOM 698 C CA . PRO A 1 95 ? 8.246 11.698 -19.884 1.00 93.44 95 PRO A CA 1
ATOM 699 C C . PRO A 1 95 ? 8.470 10.189 -19.702 1.00 93.44 95 PRO A C 1
ATOM 701 O O . PRO A 1 95 ? 8.112 9.651 -18.655 1.00 93.44 95 PRO A O 1
ATOM 704 N N . ALA A 1 96 ? 9.083 9.513 -20.679 1.00 93.31 96 ALA A N 1
ATOM 705 C CA . ALA A 1 96 ? 9.097 8.056 -20.749 1.00 93.31 96 ALA A CA 1
ATOM 706 C C . ALA A 1 96 ? 9.747 7.390 -19.532 1.00 93.31 96 ALA A C 1
ATOM 708 O O . ALA A 1 96 ? 9.245 6.391 -19.014 1.00 93.31 96 ALA A O 1
ATOM 709 N N . ARG A 1 97 ? 10.822 7.998 -19.024 1.00 93.75 97 ARG A N 1
ATOM 710 C CA . ARG A 1 97 ? 11.481 7.578 -17.784 1.00 93.75 97 ARG A CA 1
ATOM 711 C C . ARG A 1 97 ? 10.520 7.544 -16.594 1.00 93.75 97 ARG A C 1
ATOM 713 O O . ARG A 1 97 ? 10.397 6.522 -15.928 1.00 93.75 97 ARG A O 1
ATOM 720 N N . HIS A 1 98 ? 9.824 8.651 -16.340 1.00 94.62 98 HIS A N 1
ATOM 721 C CA . HIS A 1 98 ? 8.946 8.784 -15.175 1.00 94.62 98 HIS A CA 1
ATOM 722 C C . HIS A 1 98 ? 7.707 7.899 -15.287 1.00 94.62 98 HIS A C 1
ATOM 724 O O . HIS A 1 98 ? 7.340 7.249 -14.314 1.00 94.62 98 HIS A O 1
ATOM 730 N N . LEU A 1 99 ? 7.101 7.828 -16.475 1.00 94.75 99 LEU A N 1
ATOM 731 C CA . LEU A 1 99 ? 5.947 6.963 -16.726 1.00 94.75 99 LEU A CA 1
ATOM 732 C C . LEU A 1 99 ? 6.287 5.494 -16.498 1.00 94.75 99 LEU A C 1
ATOM 734 O O . LEU A 1 99 ? 5.550 4.778 -15.826 1.00 94.75 99 LEU A O 1
ATOM 738 N N . THR A 1 100 ? 7.439 5.062 -17.011 1.00 93.88 100 THR A N 1
ATOM 739 C CA . THR A 1 100 ? 7.873 3.677 -16.852 1.00 93.88 100 THR A CA 1
ATOM 740 C C . THR A 1 100 ? 8.176 3.374 -15.383 1.00 93.88 100 THR A C 1
ATOM 742 O O . THR A 1 100 ? 7.666 2.386 -14.865 1.00 93.88 100 THR A O 1
ATOM 745 N N . PHE A 1 101 ? 8.902 4.244 -14.666 1.00 91.94 101 PHE A N 1
ATOM 746 C CA . PHE A 1 101 ? 9.150 4.047 -13.231 1.00 91.94 101 PHE A CA 1
ATOM 747 C C . PHE A 1 101 ? 7.872 4.053 -12.384 1.00 91.94 101 PHE A C 1
ATOM 749 O O . PHE A 1 101 ? 7.773 3.271 -11.443 1.00 91.94 101 PHE A O 1
ATOM 756 N N . ALA A 1 102 ? 6.882 4.881 -12.723 1.00 93.00 102 ALA A N 1
ATOM 757 C CA . ALA A 1 102 ? 5.593 4.893 -12.036 1.00 93.00 102 ALA A CA 1
ATOM 758 C C . ALA A 1 102 ? 4.775 3.614 -12.289 1.00 93.00 102 ALA A C 1
ATOM 760 O O . ALA A 1 102 ? 4.015 3.195 -11.421 1.00 93.00 102 ALA A O 1
ATOM 761 N N . TYR A 1 103 ? 4.942 2.980 -13.452 1.00 92.75 103 TYR A N 1
ATOM 762 C CA . TYR A 1 103 ? 4.274 1.729 -13.815 1.00 92.75 103 TYR A CA 1
ATOM 763 C C . TYR A 1 103 ? 4.882 0.483 -13.154 1.00 92.75 103 TYR A C 1
ATOM 765 O O . TYR A 1 103 ? 4.156 -0.465 -12.854 1.00 92.75 103 TYR A O 1
ATOM 773 N N . LEU A 1 104 ? 6.186 0.477 -12.862 1.00 90.31 104 LEU A N 1
ATOM 774 C CA . LEU A 1 104 ? 6.868 -0.691 -12.288 1.00 90.31 104 LEU A CA 1
ATOM 775 C C . LEU A 1 104 ? 6.248 -1.237 -10.995 1.00 90.31 104 LEU A C 1
ATOM 777 O O . LEU A 1 104 ? 6.162 -2.459 -10.880 1.00 90.31 104 LEU A O 1
ATOM 781 N N . PRO A 1 105 ? 5.788 -0.421 -10.028 1.00 89.44 105 PRO A N 1
ATOM 782 C CA . PRO A 1 105 ? 5.060 -0.933 -8.872 1.00 89.44 105 PRO A CA 1
ATOM 783 C C . PRO A 1 105 ? 3.796 -1.715 -9.248 1.00 89.44 105 PRO A C 1
ATOM 785 O O . PRO A 1 105 ? 3.524 -2.748 -8.643 1.00 89.44 105 PRO A O 1
ATOM 788 N N . ALA A 1 106 ? 3.043 -1.261 -10.255 1.00 90.56 106 ALA A N 1
ATOM 789 C CA . ALA A 1 106 ? 1.841 -1.952 -10.726 1.00 90.56 106 ALA A CA 1
ATOM 790 C C . ALA A 1 106 ? 2.188 -3.269 -11.430 1.00 90.56 106 ALA A C 1
ATOM 792 O O . ALA A 1 106 ? 1.548 -4.286 -11.169 1.00 90.56 106 ALA A O 1
ATOM 793 N N . LEU A 1 107 ? 3.246 -3.276 -12.246 1.00 88.56 107 LEU A N 1
ATOM 794 C CA . LEU A 1 107 ? 3.777 -4.498 -12.854 1.00 88.56 107 LEU A CA 1
ATOM 795 C C . LEU A 1 107 ? 4.238 -5.505 -11.788 1.00 88.56 107 LEU A C 1
ATOM 797 O O . LEU A 1 107 ? 3.889 -6.679 -11.844 1.00 88.56 107 LEU A O 1
ATOM 801 N N . ASN A 1 108 ? 4.969 -5.046 -10.774 1.00 86.50 108 ASN A N 1
ATOM 802 C CA . ASN A 1 108 ? 5.425 -5.895 -9.676 1.00 86.50 108 ASN A CA 1
ATOM 803 C C . ASN A 1 108 ? 4.265 -6.435 -8.828 1.00 86.50 108 ASN A C 1
ATOM 805 O O . ASN A 1 108 ? 4.294 -7.595 -8.428 1.00 86.50 108 ASN A O 1
ATOM 809 N N . ALA A 1 109 ? 3.229 -5.630 -8.579 1.00 84.69 109 ALA A N 1
ATOM 810 C CA . ALA A 1 109 ? 2.023 -6.089 -7.893 1.00 84.69 109 ALA A CA 1
ATOM 811 C C . ALA A 1 109 ? 1.301 -7.193 -8.684 1.00 84.69 109 ALA A C 1
ATOM 813 O O . ALA A 1 109 ? 0.832 -8.160 -8.091 1.00 84.69 109 ALA A O 1
ATOM 814 N N . TRP A 1 110 ? 1.271 -7.086 -10.015 1.00 85.12 110 TRP A N 1
ATOM 815 C CA . TRP A 1 110 ? 0.722 -8.121 -10.892 1.00 85.12 110 TRP A CA 1
ATOM 816 C C . TRP A 1 110 ? 1.527 -9.430 -10.839 1.00 85.12 110 TRP A C 1
ATOM 818 O O . TRP A 1 110 ? 0.944 -10.510 -10.736 1.00 85.12 110 TRP A O 1
ATOM 828 N N . LEU A 1 111 ? 2.861 -9.350 -10.817 1.00 81.19 111 LEU A N 1
ATOM 829 C CA . LEU A 1 111 ? 3.731 -10.530 -10.698 1.00 81.19 111 LEU A CA 1
ATOM 830 C C . LEU A 1 111 ? 3.541 -11.290 -9.383 1.00 81.19 111 LEU A C 1
ATOM 832 O O . LEU A 1 111 ? 3.716 -12.505 -9.350 1.00 81.19 111 LEU A O 1
ATOM 836 N N . LEU A 1 112 ? 3.161 -10.594 -8.308 1.00 76.19 112 LEU A N 1
ATOM 837 C CA . LEU A 1 112 ? 2.820 -11.239 -7.038 1.00 76.19 112 LEU A CA 1
ATOM 838 C C . LEU A 1 112 ? 1.523 -12.054 -7.129 1.00 76.19 112 LEU A C 1
ATOM 840 O O . LEU A 1 112 ? 1.366 -13.020 -6.387 1.00 76.19 112 LEU A O 1
ATOM 844 N N . THR A 1 113 ? 0.595 -11.670 -8.011 1.00 78.56 113 THR A N 1
ATOM 845 C CA . THR A 1 113 ? -0.670 -12.392 -8.214 1.00 78.56 113 THR A CA 1
ATOM 846 C C . THR A 1 113 ? -0.554 -13.521 -9.233 1.00 78.56 113 THR A C 1
ATOM 848 O O . THR A 1 113 ? -1.207 -14.547 -9.065 1.00 78.56 113 THR A O 1
ATOM 851 N N . LEU A 1 114 ? 0.280 -13.351 -10.265 1.00 77.50 114 LEU A N 1
ATOM 852 C CA . LEU A 1 114 ? 0.488 -14.314 -11.347 1.00 77.50 114 LEU A CA 1
ATOM 853 C C . LEU A 1 114 ? 1.967 -14.301 -11.777 1.00 77.50 114 LEU A C 1
ATOM 855 O O . LEU A 1 114 ? 2.382 -13.414 -12.529 1.00 77.50 114 LEU A O 1
ATOM 859 N N . PRO A 1 115 ? 2.780 -15.271 -11.328 1.00 74.00 115 PRO A N 1
ATOM 860 C CA . PRO A 1 115 ? 4.210 -15.316 -11.619 1.00 74.00 115 PRO A CA 1
ATOM 861 C C . PRO A 1 115 ? 4.502 -15.944 -12.997 1.00 74.00 115 PRO A C 1
ATOM 863 O O . PRO A 1 115 ? 5.334 -16.838 -13.103 1.00 74.00 115 PRO A O 1
ATOM 866 N N . GLU A 1 116 ? 3.809 -15.526 -14.060 1.00 64.56 116 GLU A N 1
ATOM 867 C CA . GLU A 1 116 ? 3.943 -16.164 -15.386 1.00 64.56 116 GLU A CA 1
ATOM 868 C C . GLU A 1 116 ? 5.031 -15.548 -16.280 1.00 64.56 116 GLU A C 1
ATOM 870 O O . GLU A 1 116 ? 5.486 -16.198 -17.218 1.00 64.56 116 GLU A O 1
ATOM 875 N N . ALA A 1 117 ? 5.497 -14.324 -16.005 1.00 60.78 117 ALA A N 1
ATOM 876 C CA . ALA A 1 117 ? 6.459 -13.656 -16.884 1.00 60.78 117 ALA A CA 1
ATOM 877 C C . ALA A 1 117 ? 7.342 -12.630 -16.157 1.00 60.78 117 ALA A C 1
ATOM 879 O O . ALA A 1 117 ? 7.073 -11.437 -16.235 1.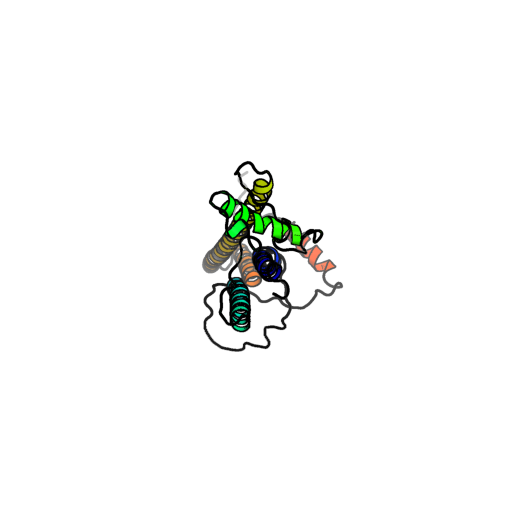00 60.78 117 ALA A O 1
ATOM 880 N N . LEU A 1 118 ? 8.416 -13.066 -15.483 1.00 61.12 118 LEU A N 1
ATOM 881 C CA . LEU A 1 118 ? 9.592 -12.205 -15.260 1.00 61.12 118 LEU A CA 1
ATOM 882 C C . LEU A 1 118 ? 10.842 -13.017 -14.870 1.00 61.12 118 LEU A C 1
ATOM 884 O O . LEU A 1 118 ? 11.223 -13.100 -13.706 1.00 61.12 118 LEU A O 1
ATOM 888 N N . CYS A 1 119 ? 11.494 -13.632 -15.855 1.00 59.28 119 CYS A N 1
ATOM 889 C CA . CYS A 1 119 ? 12.842 -14.196 -15.701 1.00 59.28 119 CYS A CA 1
ATOM 890 C C . CYS A 1 119 ? 13.953 -13.250 -16.208 1.00 59.28 119 CYS A C 1
ATOM 892 O O . CYS A 1 119 ? 15.127 -13.518 -15.966 1.00 59.28 119 CYS A O 1
ATOM 894 N N . CYS A 1 120 ? 13.610 -12.121 -16.850 1.00 61.03 120 CYS A N 1
ATOM 895 C CA . CYS A 1 120 ? 14.563 -11.083 -17.271 1.00 61.03 120 CYS A CA 1
ATOM 896 C C . CYS A 1 120 ? 14.042 -9.679 -16.905 1.00 61.03 120 CYS A C 1
ATOM 898 O O . CYS A 1 120 ? 13.007 -9.260 -17.424 1.00 61.03 120 CYS A O 1
ATOM 900 N N . ASP A 1 121 ? 14.769 -8.964 -16.034 1.00 72.69 121 ASP A N 1
ATOM 901 C CA . ASP A 1 121 ? 14.346 -7.700 -15.397 1.00 72.69 121 ASP A CA 1
ATOM 902 C C . ASP A 1 121 ? 14.050 -6.565 -16.405 1.00 72.69 121 ASP A C 1
ATOM 904 O O . ASP A 1 121 ? 13.111 -5.799 -16.219 1.00 72.69 121 ASP A O 1
ATOM 908 N N . TRP A 1 122 ? 14.819 -6.480 -17.493 1.00 73.69 122 TRP A N 1
ATOM 909 C CA . TRP A 1 122 ? 14.681 -5.479 -18.574 1.00 73.69 122 TRP A CA 1
ATOM 910 C C . TRP A 1 122 ? 15.298 -5.945 -19.892 1.00 73.69 122 TRP A C 1
ATOM 912 O O . TRP A 1 122 ? 14.921 -5.490 -20.977 1.00 73.69 122 TRP A O 1
ATOM 922 N N . THR A 1 123 ? 16.287 -6.831 -19.785 1.00 66.19 123 THR A N 1
ATOM 923 C CA . THR A 1 123 ? 16.989 -7.455 -20.900 1.00 66.19 123 THR A CA 1
ATOM 924 C C . THR A 1 123 ? 15.999 -8.084 -21.873 1.00 66.19 123 THR A C 1
ATOM 926 O O . THR A 1 123 ? 14.934 -8.552 -21.479 1.00 66.19 123 THR A O 1
ATOM 929 N N . MET A 1 124 ? 16.345 -8.086 -23.159 1.00 68.38 124 MET A N 1
ATOM 930 C CA . MET A 1 124 ? 15.480 -8.578 -24.241 1.00 68.38 124 MET A CA 1
ATOM 931 C C . MET A 1 124 ? 14.178 -7.784 -24.434 1.00 68.38 124 MET A C 1
ATOM 933 O O . MET A 1 124 ? 13.310 -8.213 -25.188 1.00 68.38 124 MET A O 1
ATOM 937 N N . GLY A 1 125 ? 14.030 -6.616 -23.797 1.00 74.75 125 GLY A N 1
ATOM 938 C CA . GLY A 1 125 ? 12.855 -5.765 -23.985 1.00 74.75 125 GLY A CA 1
ATOM 939 C C . GLY A 1 125 ? 11.583 -6.324 -23.349 1.00 74.75 125 GLY A C 1
ATOM 940 O O . GLY A 1 125 ? 10.488 -5.961 -23.774 1.00 74.75 125 GLY A O 1
ATOM 941 N N . THR A 1 126 ? 11.718 -7.174 -22.326 1.00 80.44 126 THR A N 1
ATOM 942 C CA . THR A 1 126 ? 10.595 -7.740 -21.557 1.00 80.44 126 THR A CA 1
ATOM 943 C C . THR A 1 126 ? 9.711 -6.661 -20.934 1.00 80.44 126 THR A C 1
ATOM 945 O O . THR A 1 126 ? 8.492 -6.811 -20.881 1.00 80.44 126 THR A O 1
ATOM 948 N N . VAL A 1 127 ? 10.304 -5.534 -20.527 1.00 87.12 127 VAL A N 1
ATOM 949 C CA . VAL A 1 127 ? 9.583 -4.353 -20.039 1.00 87.12 127 VAL A CA 1
ATOM 950 C C . VAL A 1 127 ? 9.727 -3.207 -21.041 1.00 87.12 127 VAL A C 1
ATOM 952 O O . VAL A 1 127 ? 10.706 -2.461 -21.051 1.00 87.12 127 VAL A O 1
ATOM 955 N N . ALA A 1 128 ? 8.723 -3.044 -21.903 1.00 89.00 128 ALA A N 1
ATOM 956 C CA . ALA A 1 128 ? 8.697 -1.962 -22.885 1.00 89.00 128 ALA A CA 1
ATOM 957 C C . ALA A 1 128 ? 8.453 -0.593 -22.223 1.00 89.00 128 ALA A C 1
ATOM 959 O O . ALA A 1 128 ? 7.540 -0.450 -21.407 1.00 89.00 128 ALA A O 1
ATOM 960 N N . LEU A 1 129 ? 9.192 0.444 -22.633 1.00 91.69 129 LEU A N 1
ATOM 961 C CA . LEU A 1 129 ? 9.016 1.796 -22.091 1.00 91.69 129 LEU A CA 1
ATOM 962 C C . LEU A 1 129 ? 7.630 2.366 -22.406 1.00 91.69 129 LEU A C 1
ATOM 964 O O . LEU A 1 129 ? 7.118 2.233 -23.521 1.00 91.69 129 LEU A O 1
ATOM 968 N N . LEU A 1 130 ? 7.061 3.078 -21.438 1.00 94.06 130 LEU A N 1
ATOM 969 C CA . LEU A 1 130 ? 5.850 3.866 -21.627 1.00 94.06 130 LEU A CA 1
ATOM 970 C C . LEU A 1 130 ? 6.265 5.235 -22.151 1.00 94.06 130 LEU A C 1
ATOM 972 O O . LEU A 1 130 ? 6.810 6.039 -21.408 1.00 94.06 130 LEU A O 1
ATOM 976 N N . LYS A 1 131 ? 6.041 5.509 -23.437 1.00 92.06 131 LYS A N 1
ATOM 977 C CA . LYS A 1 131 ? 6.497 6.761 -24.071 1.00 92.06 131 LYS A CA 1
ATOM 978 C C . LYS A 1 131 ? 5.500 7.911 -23.939 1.00 92.06 131 LYS A C 1
ATOM 980 O O . LYS A 1 131 ? 5.891 9.068 -24.050 1.00 92.06 131 LYS A O 1
ATOM 985 N N . THR A 1 132 ? 4.221 7.601 -23.728 1.00 93.62 132 THR A N 1
ATOM 986 C CA . THR A 1 132 ? 3.136 8.589 -23.734 1.00 93.62 132 THR A CA 1
ATOM 987 C C . THR A 1 132 ? 2.177 8.385 -22.565 1.00 93.62 132 THR A C 1
ATOM 989 O O . THR A 1 132 ? 2.026 7.283 -22.041 1.00 93.62 132 THR A O 1
ATOM 992 N N . TRP A 1 133 ? 1.486 9.456 -22.179 1.00 92.19 133 TRP A N 1
ATOM 993 C CA . TRP A 1 133 ? 0.466 9.439 -21.124 1.00 92.19 133 TRP A CA 1
ATOM 994 C C . TRP A 1 133 ? -0.761 8.594 -21.480 1.00 92.19 133 TRP A C 1
ATOM 996 O O . TRP A 1 133 ? -1.439 8.084 -20.595 1.00 92.19 133 TRP A O 1
ATOM 1006 N N . ARG A 1 134 ? -1.033 8.420 -22.777 1.00 93.44 134 ARG A N 1
ATOM 1007 C CA . ARG A 1 134 ? -2.202 7.691 -23.296 1.00 93.44 134 ARG A CA 1
ATOM 1008 C C . ARG A 1 134 ? -1.980 6.182 -23.383 1.00 93.44 134 ARG A C 1
ATOM 1010 O O . ARG A 1 134 ? -2.853 5.471 -23.867 1.00 93.44 134 ARG A O 1
ATOM 1017 N N . ASP A 1 135 ? -0.817 5.703 -22.953 1.00 94.19 135 ASP A N 1
ATOM 1018 C CA . ASP A 1 135 ? -0.544 4.276 -22.880 1.00 94.19 135 ASP A CA 1
ATOM 1019 C C . ASP A 1 135 ? -1.524 3.612 -21.892 1.00 94.19 135 ASP A C 1
ATOM 1021 O O . ASP A 1 135 ? -1.603 4.054 -20.739 1.00 94.19 135 ASP A O 1
ATOM 1025 N N . PRO A 1 136 ? -2.274 2.569 -22.297 1.00 93.88 136 PRO A N 1
ATOM 1026 C CA . PRO A 1 136 ? -3.268 1.924 -21.437 1.00 93.88 136 PRO A CA 1
ATOM 1027 C C . PRO A 1 136 ? -2.653 1.337 -20.162 1.00 93.88 136 PRO A C 1
ATOM 1029 O O . PRO A 1 136 ? -3.338 1.221 -19.149 1.00 93.88 136 PRO A O 1
ATOM 1032 N N . ARG A 1 137 ? -1.348 1.035 -20.159 1.00 93.25 137 ARG A N 1
ATOM 1033 C CA . ARG A 1 137 ? -0.628 0.551 -18.972 1.00 93.25 137 ARG A CA 1
ATOM 1034 C C . ARG A 1 137 ? -0.619 1.571 -17.829 1.00 93.25 137 ARG A C 1
ATOM 1036 O O . ARG A 1 137 ? -0.575 1.172 -16.667 1.00 93.25 137 ARG A O 1
ATOM 1043 N N . ASN A 1 138 ? -0.768 2.866 -18.125 1.00 94.81 138 ASN A N 1
ATOM 1044 C CA . ASN A 1 138 ? -0.928 3.898 -17.095 1.00 94.81 138 ASN A CA 1
ATOM 1045 C C . ASN A 1 138 ? -2.222 3.728 -16.280 1.00 94.81 138 ASN A C 1
ATOM 1047 O O . ASN A 1 138 ? -2.288 4.213 -15.150 1.00 94.81 138 ASN A O 1
ATOM 1051 N N . LEU A 1 139 ? -3.232 3.015 -16.796 1.00 94.62 139 LEU A N 1
ATOM 1052 C CA . LEU A 1 139 ? -4.437 2.686 -16.027 1.00 94.62 139 LEU A CA 1
ATOM 1053 C C . LEU A 1 139 ? -4.120 1.748 -14.860 1.00 94.62 139 LEU A C 1
ATOM 1055 O O . LEU A 1 139 ? -4.676 1.926 -13.781 1.00 94.62 139 LEU A O 1
ATOM 1059 N N . ALA A 1 140 ? -3.194 0.800 -15.039 1.00 92.81 140 ALA A N 1
ATOM 1060 C CA . ALA A 1 140 ? -2.752 -0.080 -13.958 1.00 92.81 140 ALA A CA 1
ATOM 1061 C C . ALA A 1 140 ? -2.024 0.713 -12.860 1.00 92.81 140 ALA A C 1
ATOM 1063 O O . ALA A 1 140 ? -2.275 0.508 -11.673 1.00 92.81 140 ALA A O 1
ATOM 1064 N N . THR A 1 141 ? -1.186 1.678 -13.254 1.00 93.88 141 THR A N 1
ATOM 1065 C CA . THR A 1 141 ? -0.552 2.627 -12.327 1.00 93.88 141 THR A CA 1
ATOM 1066 C C . THR A 1 141 ? -1.595 3.415 -11.539 1.00 93.88 141 THR A C 1
ATOM 1068 O O . THR A 1 141 ? -1.531 3.479 -10.312 1.00 93.88 141 THR A O 1
ATOM 1071 N N . LEU A 1 142 ? -2.582 3.989 -12.235 1.00 95.12 142 LEU A N 1
ATOM 1072 C CA . LEU A 1 142 ? -3.651 4.767 -11.614 1.00 95.12 142 LEU A CA 1
ATOM 1073 C C . LEU A 1 142 ? -4.474 3.912 -10.643 1.00 95.12 142 LEU A C 1
ATOM 1075 O O . LEU A 1 142 ? -4.727 4.338 -9.519 1.00 95.12 142 LEU A O 1
ATOM 1079 N N . ALA A 1 143 ? -4.845 2.697 -11.049 1.00 94.56 143 ALA A N 1
ATOM 1080 C CA . ALA A 1 143 ? -5.593 1.761 -10.219 1.00 94.56 143 ALA A CA 1
ATOM 1081 C C . ALA A 1 143 ? -4.834 1.418 -8.930 1.00 94.56 143 ALA A C 1
ATOM 1083 O O . ALA A 1 143 ? -5.412 1.496 -7.846 1.00 94.56 143 ALA A O 1
ATOM 1084 N N . LEU A 1 144 ? -3.533 1.117 -9.020 1.00 91.44 144 LEU A N 1
ATOM 1085 C CA . LEU A 1 144 ? -2.709 0.842 -7.843 1.00 91.44 144 LEU A CA 1
ATOM 1086 C C . LEU A 1 144 ? -2.672 2.043 -6.887 1.00 91.44 144 LEU A C 1
ATOM 1088 O O . LEU A 1 144 ? -2.859 1.876 -5.682 1.00 91.44 144 LEU A O 1
ATOM 1092 N N . VAL A 1 145 ? -2.470 3.255 -7.412 1.00 92.75 145 VAL A N 1
ATOM 1093 C CA . VAL A 1 145 ? -2.458 4.482 -6.600 1.00 92.75 145 VAL A CA 1
ATOM 1094 C C . VAL A 1 145 ? -3.807 4.695 -5.915 1.00 92.75 145 VAL A C 1
ATOM 1096 O O . VAL A 1 145 ? -3.838 4.955 -4.713 1.00 92.75 145 VAL A O 1
ATOM 1099 N N . ILE A 1 146 ? -4.921 4.529 -6.637 1.00 95.00 146 ILE A N 1
ATOM 1100 C CA . ILE A 1 146 ? -6.273 4.636 -6.071 1.00 95.00 146 ILE A CA 1
ATOM 1101 C C . ILE A 1 146 ? -6.458 3.629 -4.934 1.00 95.00 146 ILE A C 1
ATOM 1103 O O . ILE A 1 146 ? -6.937 4.011 -3.868 1.00 95.00 146 ILE A O 1
ATOM 1107 N N . ILE A 1 147 ? -6.044 2.373 -5.122 1.00 91.00 147 ILE A N 1
ATOM 1108 C CA . ILE A 1 147 ? -6.145 1.331 -4.092 1.00 91.00 147 ILE A CA 1
ATOM 1109 C C . ILE A 1 147 ? -5.338 1.723 -2.851 1.00 91.00 147 ILE A C 1
ATOM 1111 O O . ILE A 1 147 ? -5.878 1.692 -1.747 1.00 91.00 147 ILE A O 1
ATOM 1115 N N . ILE A 1 148 ? -4.080 2.146 -3.007 1.00 87.62 148 ILE A N 1
ATOM 1116 C CA . ILE A 1 148 ? -3.219 2.540 -1.880 1.00 87.62 148 ILE A CA 1
ATOM 1117 C C . ILE A 1 148 ? -3.802 3.749 -1.136 1.00 87.62 148 ILE A C 1
ATOM 1119 O O . ILE A 1 148 ? -3.856 3.749 0.097 1.00 87.62 148 ILE A O 1
ATOM 1123 N N . VAL A 1 149 ? -4.266 4.771 -1.859 1.00 90.62 149 VAL A N 1
ATOM 1124 C CA . VAL A 1 149 ? -4.854 5.981 -1.264 1.00 90.62 149 VAL A CA 1
ATOM 1125 C C . VAL A 1 149 ? -6.159 5.653 -0.544 1.00 90.62 149 VAL A C 1
ATOM 1127 O O . VAL A 1 149 ? -6.324 6.027 0.618 1.00 90.62 149 VAL A O 1
ATOM 1130 N N . ALA A 1 150 ? -7.066 4.914 -1.184 1.00 89.62 150 ALA A N 1
ATOM 1131 C CA . ALA A 1 150 ? -8.333 4.505 -0.586 1.00 89.62 150 ALA A CA 1
ATOM 1132 C C . ALA A 1 150 ? -8.107 3.665 0.675 1.00 89.62 150 ALA A C 1
ATOM 1134 O O . ALA A 1 150 ? -8.729 3.915 1.710 1.00 89.62 150 ALA A O 1
ATOM 1135 N N . ALA A 1 151 ? -7.167 2.722 0.615 1.00 82.50 151 ALA A N 1
ATOM 1136 C CA . ALA A 1 151 ? -6.789 1.910 1.755 1.00 82.50 151 ALA A CA 1
ATOM 1137 C C . ALA A 1 151 ? -6.225 2.802 2.878 1.00 82.50 151 ALA A C 1
ATOM 1139 O O . ALA A 1 151 ? -6.684 2.735 4.017 1.00 82.50 151 ALA A O 1
ATOM 1140 N N . THR A 1 152 ? -5.313 3.727 2.573 1.00 81.50 152 THR A N 1
ATOM 1141 C CA . THR A 1 152 ? -4.749 4.656 3.570 1.00 81.50 152 THR A CA 1
ATOM 1142 C C . THR A 1 152 ? -5.835 5.506 4.238 1.00 81.50 152 THR A C 1
ATOM 1144 O O . THR A 1 152 ? -5.886 5.592 5.465 1.00 81.50 152 THR A O 1
ATOM 1147 N N . ILE A 1 153 ? -6.762 6.076 3.462 1.00 85.38 153 ILE A N 1
ATOM 1148 C CA . ILE A 1 153 ? -7.900 6.844 3.989 1.00 85.38 153 ILE A CA 1
ATOM 1149 C C . ILE A 1 153 ? -8.782 5.965 4.883 1.00 85.38 153 ILE A C 1
ATOM 1151 O O . ILE A 1 153 ? -9.185 6.394 5.966 1.00 85.38 153 ILE A O 1
ATOM 1155 N N . HIS A 1 154 ? -9.072 4.731 4.464 1.00 81.25 154 HIS A N 1
ATOM 1156 C CA . HIS A 1 154 ? -9.861 3.786 5.250 1.00 81.25 154 HIS A CA 1
ATOM 1157 C C . HIS A 1 154 ? -9.187 3.441 6.588 1.00 81.25 154 HIS A C 1
ATOM 1159 O O . HIS A 1 154 ? -9.850 3.453 7.630 1.00 81.25 154 HIS A O 1
ATOM 1165 N N . ALA A 1 155 ? -7.871 3.210 6.590 1.00 76.12 155 ALA A N 1
ATOM 1166 C CA . ALA A 1 155 ? -7.099 2.961 7.807 1.00 76.12 155 ALA A CA 1
ATOM 1167 C C . ALA A 1 155 ? -7.138 4.168 8.758 1.00 76.12 155 ALA A C 1
ATOM 1169 O O . ALA A 1 155 ? -7.407 4.015 9.951 1.00 76.12 155 ALA A O 1
ATOM 1170 N N . LEU A 1 156 ? -6.940 5.382 8.231 1.00 78.81 156 LEU A N 1
ATOM 1171 C CA . LEU A 1 156 ? -6.971 6.612 9.025 1.00 78.81 156 LEU A CA 1
ATOM 1172 C C . LEU A 1 156 ? -8.356 6.881 9.631 1.00 78.81 156 LEU A C 1
ATOM 1174 O O . LEU A 1 156 ? -8.446 7.203 10.816 1.00 78.81 156 LEU A O 1
ATOM 1178 N N . ARG A 1 157 ? -9.435 6.694 8.858 1.00 79.38 157 ARG A N 1
ATOM 1179 C CA . ARG A 1 157 ? -10.820 6.869 9.337 1.00 79.38 157 ARG A CA 1
ATOM 1180 C C . ARG A 1 157 ? -11.197 5.845 10.403 1.00 79.38 157 ARG A C 1
ATOM 1182 O O . ARG A 1 157 ? -11.756 6.206 11.431 1.00 79.38 157 ARG A O 1
ATOM 1189 N N . THR A 1 158 ? -10.841 4.579 10.206 1.00 73.81 158 THR A N 1
ATOM 1190 C CA . THR A 1 158 ? -11.111 3.528 11.201 1.00 73.81 158 THR A CA 1
ATOM 1191 C C . THR A 1 158 ? -10.401 3.836 12.522 1.00 73.81 158 THR A C 1
ATOM 1193 O O . THR A 1 158 ? -10.974 3.691 13.604 1.00 73.81 158 THR A O 1
ATOM 1196 N N . ARG A 1 159 ? -9.164 4.341 12.444 1.00 69.00 159 ARG A N 1
ATOM 1197 C CA . ARG A 1 159 ? -8.366 4.709 13.616 1.00 69.00 159 ARG A CA 1
ATOM 1198 C C . ARG A 1 159 ? -8.926 5.932 14.344 1.00 69.00 159 ARG A C 1
ATOM 1200 O O . ARG A 1 159 ? -8.991 5.913 15.573 1.00 69.00 159 ARG A O 1
ATOM 1207 N N . SER A 1 160 ? -9.362 6.966 13.622 1.00 71.62 160 SER A N 1
ATOM 1208 C CA . SER A 1 160 ? -9.967 8.156 14.233 1.00 71.62 160 SER A CA 1
ATOM 1209 C C . SER A 1 160 ? -11.311 7.841 14.896 1.00 71.62 160 SER A C 1
ATOM 1211 O O . SER A 1 160 ? -11.545 8.276 16.024 1.00 71.62 160 SER A O 1
ATOM 1213 N N . SER A 1 161 ? -12.152 7.009 14.272 1.00 72.94 161 SER A N 1
ATOM 1214 C CA . SER A 1 161 ? -13.400 6.526 14.874 1.00 72.94 161 SER A CA 1
ATOM 1215 C C . SER A 1 161 ? -13.149 5.725 16.154 1.00 72.94 161 SER A C 1
ATOM 1217 O O . SER A 1 161 ? -13.807 5.970 17.166 1.00 72.94 161 SER A O 1
ATOM 1219 N N . ALA A 1 162 ? -12.159 4.825 16.152 1.00 69.19 162 ALA A N 1
ATOM 1220 C CA . ALA A 1 162 ? -11.790 4.049 17.336 1.00 69.19 162 ALA A CA 1
ATOM 1221 C C . ALA A 1 162 ? -11.280 4.936 18.490 1.00 69.19 162 ALA A C 1
ATOM 1223 O O . ALA A 1 162 ? -11.651 4.726 19.646 1.00 69.19 162 ALA A O 1
ATOM 1224 N N . LEU A 1 163 ? -10.465 5.955 18.193 1.00 71.12 163 LEU A N 1
ATOM 1225 C CA . LEU A 1 163 ? -9.976 6.916 19.190 1.00 71.12 163 LEU A CA 1
ATOM 1226 C C . LEU A 1 163 ? -11.103 7.798 19.743 1.00 71.12 163 LEU A C 1
ATOM 1228 O O . LEU A 1 163 ? -11.204 7.976 20.957 1.00 71.12 163 LEU A O 1
ATOM 1232 N N . SER A 1 164 ? -11.987 8.294 18.874 1.00 76.56 164 SER A N 1
ATOM 1233 C CA . SER A 1 164 ? -13.157 9.078 19.280 1.00 76.56 164 SER A CA 1
ATOM 1234 C C . SER A 1 164 ? -14.079 8.274 20.202 1.00 76.56 164 SER A C 1
ATOM 1236 O O . SER A 1 164 ? -14.509 8.773 21.241 1.00 76.56 164 SER A O 1
ATOM 1238 N N . MET A 1 165 ? -14.333 7.001 19.877 1.00 74.69 165 MET A N 1
ATOM 1239 C CA . MET A 1 165 ? -15.160 6.118 20.702 1.00 74.69 165 MET A CA 1
ATOM 1240 C C . MET A 1 165 ? -14.547 5.871 22.089 1.00 74.69 165 MET A C 1
ATOM 1242 O O . MET A 1 165 ? -15.272 5.891 23.083 1.00 74.69 165 MET A O 1
ATOM 1246 N N . ARG A 1 166 ? -13.218 5.714 22.181 1.00 72.81 166 ARG A N 1
ATOM 1247 C CA . ARG A 1 166 ? -12.505 5.614 23.469 1.00 72.81 166 ARG A CA 1
ATOM 1248 C C . ARG A 1 166 ? -12.645 6.885 24.308 1.00 72.81 166 ARG A C 1
ATOM 1250 O O . ARG A 1 166 ? -12.918 6.790 25.501 1.00 72.81 166 ARG A O 1
ATOM 1257 N N . GLY A 1 167 ? -12.519 8.060 23.686 1.00 79.19 167 GLY A N 1
ATOM 1258 C CA . GLY A 1 167 ? -12.727 9.345 24.362 1.00 79.19 167 GLY A CA 1
ATOM 1259 C C . GLY A 1 167 ? -14.148 9.491 24.916 1.00 79.19 167 GLY A C 1
ATOM 1260 O O . GLY A 1 167 ? -14.326 9.870 26.072 1.00 79.19 167 GLY A O 1
ATOM 1261 N N . LYS A 1 168 ? -15.160 9.096 24.131 1.00 86.69 168 LYS A N 1
ATOM 1262 C CA . LYS A 1 168 ? -16.571 9.111 24.555 1.00 86.69 168 LYS A CA 1
ATOM 1263 C C . LYS A 1 168 ? -16.849 8.164 25.724 1.00 86.69 168 LYS A C 1
ATOM 1265 O O . LYS A 1 168 ? -17.591 8.534 26.625 1.00 86.69 168 LYS A O 1
ATOM 1270 N N . LEU A 1 169 ? -16.245 6.973 25.744 1.00 86.50 169 LEU A N 1
ATOM 1271 C CA . LEU A 1 169 ? -16.378 6.022 26.858 1.00 86.50 169 LEU A CA 1
ATOM 1272 C C . LEU A 1 169 ? -15.746 6.547 28.153 1.00 86.50 169 LEU A C 1
ATOM 1274 O O . LEU A 1 169 ? -16.346 6.412 29.215 1.00 86.50 169 LEU A O 1
ATOM 1278 N N . ALA A 1 170 ? -14.572 7.179 28.067 1.00 86.94 170 ALA A N 1
ATOM 1279 C CA . ALA A 1 170 ? -13.926 7.794 29.225 1.00 86.94 170 ALA A CA 1
ATOM 1280 C C . ALA A 1 170 ? -14.749 8.968 29.786 1.00 86.94 170 ALA A C 1
ATOM 1282 O O . ALA A 1 170 ? -14.945 9.060 30.998 1.00 86.94 170 ALA A O 1
ATOM 1283 N N . ALA A 1 171 ? -15.284 9.821 28.906 1.00 88.69 171 ALA A N 1
ATOM 1284 C CA . ALA A 1 171 ? -16.174 10.911 29.300 1.00 88.69 171 ALA A CA 1
ATOM 1285 C C . ALA A 1 171 ? -17.474 10.386 29.935 1.00 88.69 171 ALA A C 1
ATOM 1287 O O . ALA A 1 171 ? -17.870 10.857 30.999 1.00 88.69 171 ALA A O 1
ATOM 1288 N N . ALA A 1 172 ? -18.096 9.366 29.333 1.00 89.06 172 ALA A N 1
ATOM 1289 C CA . ALA A 1 172 ? -19.307 8.741 29.860 1.00 89.06 172 ALA A CA 1
ATOM 1290 C C . ALA A 1 172 ? -19.090 8.151 31.261 1.00 89.06 172 ALA A C 1
ATOM 1292 O O . ALA A 1 172 ? -19.942 8.322 32.130 1.00 89.06 172 ALA A O 1
ATOM 1293 N N . GLU A 1 173 ? -17.946 7.504 31.510 1.00 92.56 173 GLU A N 1
ATOM 1294 C CA . GLU A 1 173 ? -17.618 6.996 32.845 1.00 92.56 173 GLU A CA 1
ATOM 1295 C C . GLU A 1 173 ? -17.499 8.123 33.868 1.00 92.56 173 GLU A C 1
ATOM 1297 O O . GLU A 1 173 ? -18.039 8.003 34.965 1.00 92.56 173 GLU A O 1
ATOM 1302 N N . HIS A 1 174 ? -16.819 9.215 33.515 1.00 93.19 174 HIS A N 1
ATOM 1303 C CA . HIS A 1 174 ? -16.648 10.351 34.414 1.00 93.19 174 HIS A CA 1
ATOM 1304 C C . HIS A 1 174 ? -17.995 10.996 34.777 1.00 93.19 174 HIS A C 1
ATOM 1306 O O . HIS A 1 174 ? -18.274 11.226 35.955 1.00 93.19 174 HIS A O 1
ATOM 1312 N N . CYS A 1 175 ? -18.864 11.222 33.785 1.00 92.44 175 CYS A N 1
ATOM 1313 C CA . CYS A 1 175 ? -20.205 11.769 34.000 1.00 92.44 175 CYS A CA 1
ATOM 1314 C C . CYS A 1 175 ? -21.067 10.851 34.878 1.00 92.44 175 CYS A C 1
ATOM 1316 O O . CYS A 1 175 ? -21.672 11.319 35.841 1.00 92.44 175 CYS A O 1
ATOM 1318 N N . LEU A 1 176 ? -21.087 9.544 34.589 1.00 92.56 176 LEU A N 1
ATOM 1319 C CA . LEU A 1 176 ? -21.857 8.569 35.367 1.00 92.56 176 LEU A CA 1
ATOM 1320 C C . LEU A 1 176 ? -21.309 8.393 36.788 1.00 92.56 176 LEU A C 1
ATOM 1322 O O . LEU A 1 176 ? -22.089 8.211 37.716 1.00 92.56 176 LEU A O 1
ATOM 1326 N N . ALA A 1 177 ? -19.991 8.490 36.988 1.00 93.25 177 ALA A N 1
ATOM 1327 C CA . ALA A 1 177 ? -19.386 8.441 38.317 1.00 93.25 177 ALA A CA 1
ATOM 1328 C C . ALA A 1 177 ? -19.786 9.653 39.170 1.00 93.25 177 ALA A C 1
ATOM 1330 O O . ALA A 1 177 ? -20.106 9.493 40.345 1.00 93.25 177 ALA A O 1
ATOM 1331 N N . ARG A 1 178 ? -19.824 10.854 38.574 1.00 95.19 178 ARG A N 1
ATOM 1332 C CA . ARG A 1 178 ? -20.294 12.065 39.259 1.00 95.19 178 ARG A CA 1
ATOM 1333 C C . ARG A 1 178 ? -21.785 11.988 39.585 1.00 95.19 178 ARG A C 1
ATOM 1335 O O . ARG A 1 178 ? -22.175 12.328 40.695 1.00 95.19 178 ARG A O 1
ATOM 1342 N N . ALA A 1 179 ? -22.602 11.509 38.649 1.00 91.56 179 ALA A N 1
ATOM 1343 C CA . ALA A 1 179 ? -24.032 11.316 38.874 1.00 91.56 179 ALA A CA 1
ATOM 1344 C C . ALA A 1 179 ? -24.302 10.292 39.994 1.00 91.56 179 ALA A C 1
ATOM 1346 O O . ALA A 1 179 ? -25.123 10.547 40.869 1.00 91.56 179 ALA A O 1
ATOM 1347 N N . ALA A 1 180 ? -23.547 9.188 40.030 1.00 93.69 180 ALA A N 1
ATOM 1348 C CA . ALA A 1 180 ? -23.654 8.178 41.086 1.00 93.69 180 ALA A CA 1
ATOM 1349 C C . ALA A 1 180 ? -23.252 8.708 42.475 1.00 93.69 180 ALA A C 1
ATOM 1351 O O . ALA A 1 180 ? -23.759 8.218 43.478 1.00 93.69 180 ALA A O 1
ATOM 1352 N N . ALA A 1 181 ? -22.360 9.704 42.548 1.00 93.62 181 ALA A N 1
ATOM 1353 C CA . ALA A 1 181 ? -21.993 10.354 43.808 1.00 93.62 181 ALA A CA 1
ATOM 1354 C C . ALA A 1 181 ? -23.092 11.296 44.334 1.00 93.62 181 ALA A C 1
ATOM 1356 O O . ALA A 1 181 ? -23.242 11.436 45.543 1.00 93.62 181 ALA A O 1
ATOM 1357 N N . LEU A 1 182 ? -23.852 11.933 43.436 1.00 93.44 182 LEU A N 1
ATOM 1358 C CA . LEU A 1 182 ? -24.956 12.831 43.795 1.00 93.44 182 LEU A CA 1
ATOM 1359 C C . LEU A 1 182 ? -26.229 12.067 44.185 1.00 93.44 182 LEU A C 1
ATOM 1361 O O . LEU A 1 182 ? -26.946 12.501 45.080 1.00 93.44 182 LEU A O 1
ATOM 1365 N N . ALA A 1 183 ? -26.496 10.932 43.537 1.00 90.44 183 ALA A N 1
ATOM 1366 C CA . ALA A 1 183 ? -27.672 10.101 43.784 1.00 90.44 183 ALA A CA 1
ATOM 1367 C C . ALA A 1 183 ? -27.254 8.639 44.037 1.00 90.44 183 ALA A C 1
ATOM 1369 O O . ALA A 1 183 ? -27.373 7.788 43.151 1.00 90.44 183 ALA A O 1
ATOM 1370 N N . PRO A 1 184 ? -26.740 8.313 45.239 1.00 88.44 184 PRO A N 1
ATOM 1371 C CA . PRO A 1 184 ? -26.210 6.981 45.532 1.00 88.44 184 PRO A CA 1
ATOM 1372 C C . PRO A 1 184 ? -27.288 5.891 45.579 1.00 88.44 184 PRO A C 1
ATOM 1374 O O . PRO A 1 184 ? -26.957 4.722 45.429 1.00 88.44 184 PRO A O 1
ATOM 1377 N N . HIS A 1 185 ? -28.559 6.247 45.760 1.00 91.25 185 HIS A N 1
ATOM 1378 C CA . HIS A 1 185 ? -29.692 5.316 45.795 1.00 91.25 185 HIS A CA 1
ATOM 1379 C C . HIS A 1 185 ? -30.259 4.992 44.399 1.00 91.25 185 HIS A C 1
ATOM 1381 O O . HIS A 1 185 ? -31.064 4.074 44.263 1.00 91.25 185 HIS A O 1
ATOM 1387 N N . GLU A 1 186 ? -29.816 5.685 43.345 1.00 91.50 186 GLU A N 1
ATOM 1388 C CA . GLU A 1 186 ? -30.310 5.466 41.985 1.00 91.50 186 GLU A CA 1
ATOM 1389 C C . GLU A 1 186 ? -29.647 4.259 41.304 1.00 91.50 186 GLU A C 1
ATOM 1391 O O . GLU A 1 186 ? -28.550 4.327 40.732 1.00 91.50 186 GLU A O 1
ATOM 1396 N N . HIS A 1 187 ? -30.348 3.124 41.324 1.00 89.12 187 HIS A N 1
ATOM 1397 C CA . HIS A 1 187 ? -29.873 1.863 40.751 1.00 89.12 187 HIS A CA 1
ATOM 1398 C C . HIS A 1 187 ? -29.626 1.932 39.235 1.00 89.12 187 HIS A C 1
ATOM 1400 O O . HIS A 1 187 ? -28.744 1.235 38.716 1.00 89.12 187 HIS A O 1
ATOM 1406 N N . TYR A 1 188 ? -30.358 2.782 38.507 1.00 90.06 188 TYR A N 1
ATOM 1407 C CA . TYR A 1 188 ? -30.186 2.951 37.062 1.00 90.06 188 TYR A CA 1
ATOM 1408 C C . TYR A 1 188 ? -28.789 3.480 36.702 1.00 90.06 188 TYR A C 1
ATOM 1410 O O . TYR A 1 188 ? -28.130 2.959 35.791 1.00 90.06 188 TYR A O 1
ATOM 1418 N N . ILE A 1 189 ? -28.317 4.481 37.452 1.00 90.25 189 ILE A N 1
ATOM 1419 C CA . ILE A 1 189 ? -27.027 5.146 37.235 1.00 90.25 189 ILE A CA 1
ATOM 1420 C C . ILE A 1 189 ? -25.885 4.186 37.571 1.00 90.25 189 ILE A C 1
ATOM 1422 O O . ILE A 1 189 ? -24.943 4.043 36.787 1.00 90.25 189 ILE A O 1
ATOM 1426 N N . GLN A 1 190 ? -25.998 3.461 38.688 1.00 89.12 190 GLN A N 1
ATOM 1427 C CA . GLN A 1 190 ? -25.014 2.453 39.086 1.00 89.12 190 GLN A CA 1
ATOM 1428 C C . GLN A 1 190 ? -24.870 1.345 38.033 1.00 89.12 190 GLN A C 1
ATOM 1430 O O . GLN A 1 190 ? -23.751 0.967 37.668 1.00 89.12 190 GLN A O 1
ATOM 1435 N N . ARG A 1 191 ? -25.992 0.857 37.484 1.00 90.44 191 ARG A N 1
ATOM 1436 C CA . ARG A 1 191 ? -25.994 -0.174 36.436 1.00 90.44 191 ARG A CA 1
ATOM 1437 C C . ARG A 1 191 ? -25.320 0.319 35.156 1.00 90.44 191 ARG A C 1
ATOM 1439 O O . ARG A 1 191 ? -24.504 -0.402 34.581 1.00 90.44 191 ARG A O 1
ATOM 1446 N N . HIS A 1 192 ? -25.606 1.546 34.723 1.00 89.62 192 HIS A N 1
ATOM 1447 C CA . HIS A 1 192 ? -24.972 2.134 33.539 1.00 89.62 192 HIS A CA 1
ATOM 1448 C C . HIS A 1 192 ? -23.479 2.394 33.742 1.00 89.62 192 HIS A C 1
ATOM 1450 O O . HIS A 1 192 ? -22.678 2.103 32.851 1.00 89.62 192 HIS A O 1
ATOM 1456 N N . LEU A 1 193 ? -23.083 2.862 34.927 1.00 92.00 193 LEU A N 1
ATOM 1457 C CA . LEU A 1 193 ? -21.680 3.037 35.285 1.00 92.00 193 LEU A CA 1
ATOM 1458 C C . LEU A 1 193 ? -20.917 1.707 35.230 1.00 92.00 193 LEU A C 1
ATOM 1460 O O . LEU A 1 193 ? -19.818 1.659 34.680 1.00 92.00 193 LEU A O 1
ATOM 1464 N N . ALA A 1 194 ? -21.509 0.620 35.735 1.00 90.19 194 ALA A N 1
ATOM 1465 C CA . ALA A 1 194 ? -20.921 -0.717 35.665 1.00 90.19 194 ALA A CA 1
ATOM 1466 C C . ALA A 1 194 ? -20.743 -1.196 34.215 1.00 90.19 194 ALA A C 1
ATOM 1468 O O . ALA A 1 194 ? -19.682 -1.712 33.868 1.00 90.19 194 ALA A O 1
ATOM 1469 N N . VAL A 1 195 ? -21.730 -0.968 33.340 1.00 90.50 195 VAL A N 1
ATOM 1470 C CA . VAL A 1 195 ? -21.637 -1.320 31.911 1.00 90.50 195 VAL A CA 1
ATOM 1471 C C . VAL A 1 195 ? -20.534 -0.528 31.208 1.00 90.50 195 VAL A C 1
ATOM 1473 O O . VAL A 1 195 ? -19.748 -1.102 30.453 1.00 90.50 195 VAL A O 1
ATOM 1476 N N . VAL A 1 196 ? -20.447 0.782 31.448 1.00 90.38 196 VAL A N 1
ATOM 1477 C CA . VAL A 1 196 ? -19.414 1.631 30.836 1.00 90.38 196 VAL A CA 1
ATOM 1478 C C . VAL A 1 196 ? -18.023 1.248 31.343 1.00 90.38 196 VAL A C 1
ATOM 1480 O O . VAL A 1 196 ? -17.115 1.077 30.527 1.00 90.38 196 VAL A O 1
ATOM 1483 N N . ARG A 1 197 ? -17.865 1.013 32.652 1.00 91.19 197 ARG A N 1
ATOM 1484 C CA . ARG A 1 197 ? 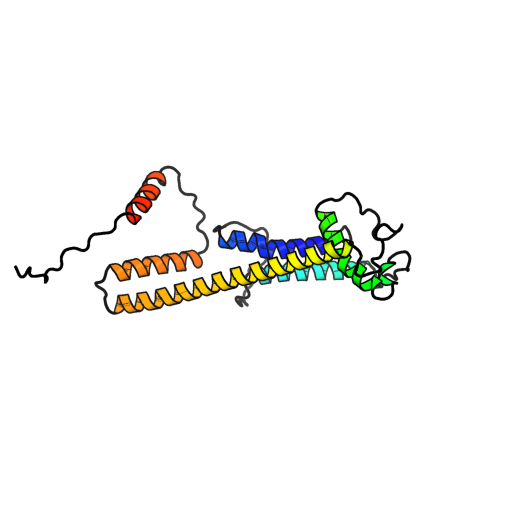-16.615 0.516 33.248 1.00 91.19 197 ARG A CA 1
ATOM 1485 C C . ARG A 1 197 ? -16.213 -0.839 32.683 1.00 91.19 197 ARG A C 1
ATOM 1487 O O . ARG A 1 197 ? -15.061 -0.995 32.293 1.00 91.19 197 ARG A O 1
ATOM 1494 N N . ALA A 1 198 ? -17.150 -1.778 32.554 1.00 86.88 198 ALA A N 1
ATOM 1495 C CA . ALA A 1 198 ? -16.897 -3.085 31.951 1.00 86.88 198 ALA A CA 1
ATOM 1496 C C . ALA A 1 198 ? -16.463 -2.957 30.482 1.00 86.88 198 ALA A C 1
ATOM 1498 O O . ALA A 1 198 ? -15.519 -3.616 30.061 1.00 86.88 198 ALA A O 1
ATOM 1499 N N . ARG A 1 199 ? -17.083 -2.059 29.702 1.00 84.06 199 ARG A N 1
ATOM 1500 C CA . ARG A 1 199 ? -16.672 -1.779 28.315 1.00 84.06 199 ARG A CA 1
ATOM 1501 C C . ARG A 1 199 ? -15.300 -1.109 28.234 1.00 84.06 199 ARG A C 1
ATOM 1503 O O . ARG A 1 199 ? -14.527 -1.445 27.341 1.00 84.06 199 ARG A O 1
ATOM 1510 N N . ARG A 1 200 ? -14.967 -0.198 29.156 1.00 83.38 200 ARG A N 1
ATOM 1511 C CA . ARG A 1 200 ? -13.635 0.426 29.230 1.00 83.38 200 ARG A CA 1
ATOM 1512 C C . ARG A 1 200 ? -12.566 -0.581 29.655 1.00 83.38 200 ARG A C 1
ATOM 1514 O O . ARG A 1 200 ? -11.489 -0.599 29.069 1.00 83.38 200 ARG A O 1
ATOM 1521 N N . GLN A 1 201 ? -12.869 -1.446 30.619 1.00 81.19 201 GLN A N 1
ATOM 1522 C CA . GLN A 1 201 ? -11.989 -2.530 31.054 1.00 81.19 201 GLN A CA 1
ATOM 1523 C C . GLN A 1 201 ? -11.807 -3.576 29.959 1.00 81.19 201 GLN A C 1
ATOM 1525 O O . GLN A 1 201 ? -10.679 -3.952 29.694 1.00 81.19 201 GLN A O 1
ATOM 1530 N N . ALA A 1 202 ? -12.855 -3.966 29.233 1.00 74.88 202 ALA A N 1
ATOM 1531 C CA . ALA A 1 202 ? -12.730 -4.846 28.069 1.00 74.88 202 ALA A CA 1
ATOM 1532 C C . ALA A 1 202 ? -11.853 -4.236 26.956 1.00 74.88 202 ALA A C 1
ATOM 1534 O O . ALA A 1 202 ? -11.244 -4.963 26.178 1.00 74.88 202 ALA A O 1
ATOM 1535 N N . GLN A 1 203 ? -11.755 -2.903 26.890 1.00 69.75 203 GLN A N 1
ATOM 1536 C CA . GLN A 1 203 ? -10.835 -2.198 25.991 1.00 69.75 203 GLN A CA 1
ATOM 1537 C C . GLN A 1 203 ? -9.409 -2.040 26.551 1.00 69.75 203 GLN A C 1
ATOM 1539 O O . GLN A 1 203 ? -8.502 -1.743 25.771 1.00 69.75 203 GLN A O 1
ATOM 1544 N N . ALA A 1 204 ? -9.207 -2.202 27.864 1.00 61.53 204 ALA A N 1
ATOM 1545 C CA . ALA A 1 204 ? -7.936 -1.982 28.564 1.00 61.53 204 ALA A CA 1
ATOM 1546 C C . ALA A 1 204 ? -7.275 -3.271 29.093 1.00 61.53 204 ALA A C 1
ATOM 1548 O O . ALA A 1 204 ? -6.072 -3.277 29.344 1.00 61.53 204 ALA A O 1
ATOM 1549 N N . ALA A 1 205 ? -8.038 -4.348 29.277 1.00 46.16 205 ALA A N 1
ATOM 1550 C CA . ALA A 1 205 ? -7.575 -5.609 29.829 1.00 46.16 205 ALA A CA 1
ATOM 1551 C C . ALA A 1 205 ? -6.848 -6.450 28.764 1.00 46.16 205 ALA A C 1
ATOM 1553 O O . ALA A 1 205 ? -7.306 -6.524 27.618 1.00 46.16 205 ALA A O 1
ATOM 1554 N N . PRO A 1 206 ? -5.736 -7.116 29.125 1.00 44.59 206 PRO A N 1
ATOM 1555 C CA . PRO A 1 206 ? -5.173 -8.176 28.303 1.00 44.59 206 PRO A CA 1
ATOM 1556 C C . PRO A 1 206 ? -6.137 -9.381 28.271 1.00 44.59 206 PRO A C 1
ATOM 1558 O O . PRO A 1 206 ? -6.860 -9.616 29.240 1.00 44.59 206 PRO A O 1
ATOM 1561 N N . PRO A 1 207 ? -6.183 -10.143 27.167 1.00 47.97 207 PRO A N 1
ATOM 1562 C CA . PRO A 1 207 ? -7.145 -11.231 26.996 1.00 47.97 207 PRO A CA 1
ATOM 1563 C C . PRO A 1 207 ? -6.898 -12.377 27.994 1.00 47.97 207 PRO A C 1
ATOM 1565 O O . PRO A 1 207 ? -5.771 -12.847 28.127 1.00 47.97 207 PRO A O 1
ATOM 1568 N N . SER A 1 208 ? -7.953 -12.850 28.665 1.00 36.97 208 SER A N 1
ATOM 1569 C CA . SER A 1 208 ? -7.948 -14.072 29.483 1.00 36.97 208 SER A CA 1
ATOM 1570 C C . SER A 1 208 ? -8.166 -15.312 28.603 1.00 36.97 208 SER A C 1
ATOM 1572 O O . SER A 1 208 ? -9.136 -15.368 27.851 1.00 36.97 208 SER A O 1
ATOM 1574 N N . ASP A 1 209 ? -7.270 -16.295 28.708 1.00 37.34 209 ASP A N 1
ATOM 1575 C CA . ASP A 1 209 ? -7.085 -17.431 27.784 1.00 37.34 209 ASP A CA 1
ATOM 1576 C C . ASP A 1 209 ? -7.981 -18.675 28.040 1.00 37.34 209 ASP A C 1
ATOM 1578 O O . ASP A 1 209 ? -7.674 -19.762 27.551 1.00 37.34 209 ASP A O 1
ATOM 1582 N N . THR A 1 210 ? -9.090 -18.577 28.781 1.00 35.41 210 THR A N 1
ATOM 1583 C CA . THR A 1 210 ? -9.964 -19.737 29.061 1.00 35.41 210 THR A CA 1
ATOM 1584 C C . THR A 1 210 ? -11.103 -19.872 28.037 1.00 35.41 210 THR A C 1
ATOM 1586 O O . THR A 1 210 ? -11.972 -18.998 27.980 1.00 35.41 210 THR A O 1
ATOM 1589 N N . PRO A 1 211 ? -11.163 -20.957 27.235 1.00 36.94 211 PRO A N 1
ATOM 1590 C CA . PRO A 1 211 ? -12.329 -21.228 26.399 1.00 36.94 211 PRO A CA 1
ATOM 1591 C C . PRO A 1 211 ? -13.548 -21.540 27.287 1.00 36.94 211 PRO A C 1
ATOM 1593 O O . PRO A 1 211 ? -13.403 -22.242 28.293 1.00 36.94 211 PRO A O 1
ATOM 1596 N N . PRO A 1 212 ? -14.756 -21.049 26.953 1.00 38.31 212 PRO A N 1
ATOM 1597 C CA . PRO A 1 212 ? -15.951 -21.393 27.705 1.00 38.31 212 PRO A CA 1
ATOM 1598 C C . PRO A 1 212 ? -16.279 -22.875 27.491 1.00 38.31 212 PRO A C 1
ATOM 1600 O O . PRO A 1 212 ? -16.436 -23.339 26.362 1.00 38.31 212 PRO A O 1
ATOM 1603 N N . ASN A 1 213 ? -16.376 -23.612 28.596 1.00 36.53 213 ASN A N 1
ATOM 1604 C CA . ASN A 1 213 ? -16.819 -25.001 28.628 1.00 36.53 213 ASN A CA 1
ATOM 1605 C C . ASN A 1 213 ? -18.249 -25.096 28.037 1.00 36.53 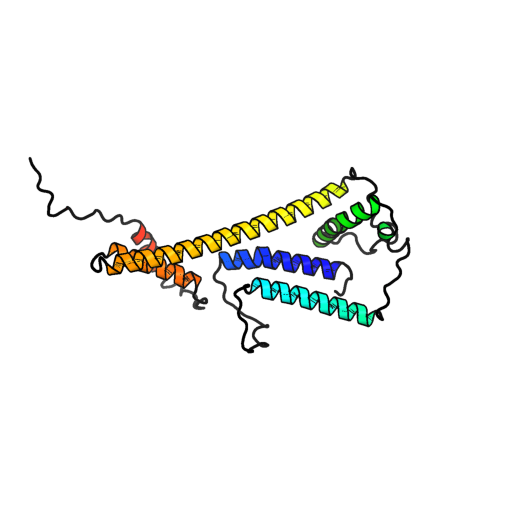213 ASN A C 1
ATOM 1607 O O . ASN A 1 213 ? -19.147 -24.414 28.546 1.00 36.53 213 ASN A O 1
ATOM 1611 N N . PRO A 1 214 ? -18.493 -25.902 26.982 1.00 41.44 214 PRO A N 1
ATOM 1612 C CA . PRO A 1 214 ? -19.777 -25.938 26.270 1.00 41.44 214 PRO A CA 1
ATOM 1613 C C . PRO A 1 214 ? -20.974 -26.392 27.121 1.00 41.44 214 PRO A C 1
ATOM 1615 O O . PRO A 1 214 ? -22.113 -26.205 26.707 1.00 41.44 214 PRO A O 1
ATOM 1618 N N . ALA A 1 215 ? -20.750 -26.923 28.326 1.00 38.22 215 ALA A N 1
ATOM 1619 C CA . ALA A 1 215 ? -21.822 -27.327 29.235 1.00 38.22 215 ALA A CA 1
ATOM 1620 C C . ALA A 1 215 ? -22.487 -26.160 30.007 1.00 38.22 215 ALA A C 1
ATOM 1622 O O . ALA A 1 215 ? -23.574 -26.344 30.547 1.00 38.22 215 ALA A O 1
ATOM 1623 N N . HIS A 1 216 ? -21.892 -24.956 30.040 1.00 40.59 216 HIS A N 1
ATOM 1624 C CA . HIS A 1 216 ? -22.421 -23.811 30.812 1.00 40.59 216 HIS A CA 1
ATOM 1625 C C . HIS A 1 216 ? -22.846 -22.594 29.965 1.00 40.59 216 HIS A C 1
ATOM 1627 O O . HIS A 1 216 ? -23.369 -21.618 30.501 1.00 40.59 216 HIS A O 1
ATOM 1633 N N . SER A 1 217 ? -22.651 -22.619 28.642 1.00 37.78 217 SER A N 1
ATOM 1634 C CA . SER A 1 217 ? -22.929 -21.475 27.754 1.00 37.78 217 SER A CA 1
ATOM 1635 C C . SER A 1 217 ? -24.358 -21.441 27.192 1.00 37.78 217 SER A C 1
ATOM 1637 O O . SER A 1 217 ? -24.834 -20.370 26.802 1.00 37.78 217 SER A O 1
ATOM 1639 N N . ALA A 1 218 ? -25.074 -22.570 27.185 1.00 38.00 218 ALA A N 1
ATOM 1640 C CA . ALA A 1 218 ? -26.447 -22.641 26.677 1.00 38.00 218 ALA A CA 1
ATOM 1641 C C . ALA A 1 218 ? -27.451 -21.902 27.586 1.00 38.00 218 ALA A C 1
ATOM 1643 O O . ALA A 1 218 ? -28.355 -21.223 27.097 1.00 38.00 218 ALA A O 1
ATOM 1644 N N . THR A 1 219 ? -27.254 -21.951 28.904 1.00 37.72 219 THR A N 1
ATOM 1645 C CA . THR A 1 219 ? -28.095 -21.248 29.886 1.00 37.72 219 THR A CA 1
ATOM 1646 C C . THR A 1 219 ? -27.784 -19.751 29.942 1.00 37.72 219 THR A C 1
ATOM 1648 O O . THR A 1 219 ? -28.703 -18.937 29.881 1.00 37.72 219 THR A O 1
ATOM 1651 N N . ALA A 1 220 ? -26.505 -19.359 29.908 1.00 38.84 220 ALA A N 1
ATOM 1652 C CA . ALA A 1 220 ? -26.105 -17.951 30.010 1.00 38.84 220 ALA A CA 1
ATOM 1653 C C . ALA A 1 220 ? -26.469 -17.109 28.771 1.00 38.84 220 ALA A C 1
ATOM 1655 O O . ALA A 1 220 ? -26.867 -15.951 28.892 1.00 38.84 220 ALA A O 1
ATOM 1656 N N . THR A 1 221 ? -26.367 -17.671 27.561 1.00 39.09 221 THR A N 1
ATOM 1657 C CA . THR A 1 221 ? -26.686 -16.925 26.326 1.00 39.09 221 THR A CA 1
ATOM 1658 C C . THR A 1 221 ? -28.196 -16.691 26.186 1.00 39.09 221 THR A C 1
ATOM 1660 O O . THR A 1 221 ? -28.626 -15.656 25.671 1.00 39.09 221 THR A O 1
ATOM 1663 N N . THR A 1 222 ? -28.999 -17.620 26.712 1.00 38.66 222 THR A N 1
ATOM 1664 C CA . THR A 1 222 ? -30.466 -17.535 26.744 1.00 38.66 222 THR A CA 1
ATOM 1665 C C . THR A 1 222 ? -30.941 -16.574 27.839 1.00 38.66 222 THR A C 1
ATOM 1667 O O . THR A 1 222 ? -31.791 -15.730 27.566 1.00 38.66 222 THR A O 1
ATOM 1670 N N . GLU A 1 223 ? -30.320 -16.587 29.026 1.00 38.53 223 GLU A N 1
ATOM 1671 C CA . GLU A 1 223 ? -30.590 -15.616 30.100 1.00 38.53 223 GLU A CA 1
ATOM 1672 C C . GLU A 1 223 ? -30.193 -14.184 29.729 1.00 38.53 223 GLU A C 1
ATOM 1674 O O . GLU A 1 223 ? -30.951 -13.249 29.980 1.00 38.53 223 GLU A O 1
ATOM 1679 N N . VAL A 1 224 ? -29.034 -13.977 29.092 1.00 43.91 224 VAL A N 1
ATOM 1680 C CA . VAL A 1 224 ? -28.614 -12.633 28.667 1.00 43.91 224 VAL A CA 1
ATOM 1681 C C . VAL A 1 224 ? -29.579 -12.093 27.616 1.00 43.91 224 VAL A C 1
ATOM 1683 O O . VAL A 1 224 ? -30.009 -10.950 27.736 1.00 43.91 224 VAL A O 1
ATOM 1686 N N . ARG A 1 225 ? -29.988 -12.904 26.631 1.00 36.31 225 ARG A N 1
ATOM 1687 C CA . ARG A 1 225 ? -30.944 -12.490 25.591 1.00 36.31 225 ARG A CA 1
ATOM 1688 C C . ARG A 1 225 ? -32.360 -12.269 26.145 1.00 36.31 225 ARG A C 1
ATOM 1690 O O . ARG A 1 225 ? -33.018 -11.326 25.715 1.00 36.31 225 ARG A O 1
ATOM 1697 N N . ALA A 1 226 ? -32.789 -13.047 27.142 1.00 36.31 226 ALA A N 1
ATOM 1698 C CA . ALA A 1 226 ? -34.044 -12.823 27.866 1.00 36.31 226 ALA A CA 1
ATOM 1699 C C . ALA A 1 226 ? -34.013 -11.532 28.711 1.00 36.31 226 ALA A C 1
ATOM 1701 O O . ALA A 1 226 ? -35.004 -10.810 28.781 1.00 36.31 226 ALA A O 1
ATOM 1702 N N . ARG A 1 227 ? -32.854 -11.173 29.280 1.00 40.91 227 ARG A N 1
ATOM 1703 C CA . ARG A 1 227 ? -32.679 -9.977 30.123 1.00 40.91 227 ARG A CA 1
ATOM 1704 C C . ARG A 1 227 ? -32.686 -8.648 29.353 1.00 40.91 227 ARG A C 1
ATOM 1706 O O . ARG A 1 227 ? -32.886 -7.607 29.974 1.00 40.91 227 ARG A O 1
ATOM 1713 N N . TRP A 1 228 ? -32.468 -8.662 28.035 1.00 41.78 228 TRP A N 1
ATOM 1714 C CA . TRP A 1 228 ? -32.551 -7.465 27.178 1.00 41.78 228 TRP A CA 1
ATOM 1715 C C . TRP A 1 228 ? -33.965 -7.181 26.648 1.00 41.78 228 TRP A C 1
ATOM 1717 O O . TRP A 1 228 ? -34.221 -6.053 26.240 1.00 41.78 228 TRP A O 1
ATOM 1727 N N . ASN A 1 229 ? -34.878 -8.159 26.687 1.00 38.38 229 ASN A N 1
ATOM 1728 C CA . ASN A 1 229 ? -36.264 -8.002 26.223 1.00 38.38 229 ASN A CA 1
ATOM 1729 C C . ASN A 1 229 ? -37.256 -7.614 27.333 1.00 38.38 229 ASN A C 1
ATOM 1731 O O . ASN A 1 229 ? -38.444 -7.464 27.065 1.00 38.38 229 ASN A O 1
ATOM 1735 N N . TYR A 1 230 ? -36.791 -7.432 28.569 1.00 38.25 230 TYR A N 1
ATOM 1736 C CA . TYR A 1 230 ? -37.624 -6.934 29.657 1.00 38.25 230 TYR A CA 1
ATOM 1737 C C . TYR A 1 230 ? -37.523 -5.406 29.711 1.00 38.25 230 TYR A C 1
ATOM 1739 O O . TYR A 1 230 ? -36.549 -4.868 30.237 1.00 38.25 230 TYR A O 1
ATOM 1747 N N . ILE A 1 231 ? -38.514 -4.711 29.147 1.00 39.06 231 ILE A N 1
ATOM 1748 C CA . ILE A 1 231 ? -38.822 -3.324 29.515 1.00 39.06 231 ILE A CA 1
ATOM 1749 C C . ILE A 1 231 ? -39.579 -3.433 30.847 1.00 39.06 231 ILE A C 1
ATOM 1751 O O . ILE A 1 231 ? -40.713 -3.913 30.831 1.00 39.06 231 ILE A O 1
ATOM 1755 N N . PRO A 1 232 ? -38.994 -3.073 32.005 1.00 39.53 232 PRO A N 1
ATOM 1756 C CA . PRO A 1 232 ? -39.767 -3.005 33.234 1.00 39.53 232 PRO A CA 1
ATOM 1757 C C . PRO A 1 232 ? -40.772 -1.874 33.049 1.00 39.53 232 PRO A C 1
ATOM 1759 O O . PRO A 1 232 ? -40.366 -0.734 32.819 1.00 39.53 232 PRO A O 1
ATOM 1762 N N . GLN A 1 233 ? -42.066 -2.176 33.126 1.00 42.34 233 GLN A N 1
ATOM 1763 C CA . GLN A 1 233 ? -43.030 -1.115 33.373 1.00 42.34 233 GLN A CA 1
ATOM 1764 C C . GLN A 1 233 ? -42.659 -0.456 34.702 1.00 42.34 233 GLN A C 1
ATOM 1766 O O . GLN A 1 233 ? -42.362 -1.139 35.686 1.00 42.34 233 GLN A O 1
ATOM 1771 N N . GLN A 1 234 ? -42.568 0.868 34.676 1.00 42.00 234 GLN A N 1
ATOM 1772 C CA . GLN A 1 234 ? -42.273 1.679 35.845 1.00 42.00 234 GLN A CA 1
ATOM 1773 C C . GLN A 1 234 ? -43.389 1.436 36.877 1.00 42.00 234 GLN A C 1
ATOM 1775 O O . GLN A 1 234 ? -44.555 1.420 36.479 1.00 42.00 234 GLN A O 1
ATOM 1780 N N . PRO A 1 235 ? -43.076 1.164 38.158 1.00 46.75 235 PRO A N 1
ATOM 1781 C CA . PRO A 1 235 ? -44.116 1.052 39.174 1.00 46.75 235 PRO A CA 1
ATOM 1782 C C . PRO A 1 235 ? -44.903 2.373 39.242 1.00 46.75 235 PRO A C 1
ATOM 1784 O O . PRO A 1 235 ? -44.293 3.427 39.037 1.00 46.75 235 PRO A O 1
ATOM 1787 N N . PRO A 1 236 ? -46.226 2.320 39.486 1.00 46.91 236 PRO A N 1
ATOM 1788 C CA . PRO A 1 236 ? -47.064 3.513 39.532 1.00 46.91 236 PRO A CA 1
ATOM 1789 C C . PRO A 1 236 ? -46.545 4.489 40.592 1.00 46.91 236 PRO A C 1
ATOM 1791 O O . PRO A 1 236 ? -46.073 4.067 41.654 1.00 46.91 236 PRO A O 1
ATOM 1794 N N . ASP A 1 237 ? -46.583 5.780 40.264 1.00 48.19 237 ASP A N 1
ATOM 1795 C CA . ASP A 1 237 ? -46.093 6.850 41.126 1.00 48.19 237 ASP A CA 1
ATOM 1796 C C . ASP A 1 237 ? -46.972 6.928 42.391 1.00 48.19 237 ASP A C 1
ATOM 1798 O O . ASP A 1 237 ? -48.190 7.077 42.279 1.00 48.19 237 ASP A O 1
ATOM 1802 N N . PRO A 1 238 ? -46.406 6.821 43.608 1.00 49.22 238 PRO A N 1
ATOM 1803 C CA . PRO A 1 238 ? -47.177 6.914 44.849 1.00 49.22 238 PRO A CA 1
ATOM 1804 C C . PRO A 1 238 ? -47.825 8.292 45.086 1.00 49.22 238 PRO A C 1
ATOM 1806 O O . PRO A 1 238 ? -48.572 8.437 46.055 1.00 49.22 238 PRO A O 1
ATOM 1809 N N . HIS A 1 239 ? -47.550 9.294 44.243 1.00 50.00 239 HIS A N 1
ATOM 1810 C CA . HIS A 1 239 ? -48.145 10.632 44.310 1.00 50.00 239 HIS A CA 1
ATOM 1811 C C . HIS A 1 239 ? -49.161 10.941 43.199 1.00 50.00 239 HIS A C 1
ATOM 1813 O O . HIS A 1 239 ? -49.662 12.063 43.141 1.00 50.00 239 HIS A O 1
ATOM 1819 N N . GLU A 1 240 ? -49.504 9.971 42.352 1.00 45.31 240 GLU A N 1
ATOM 1820 C CA . GLU A 1 240 ? -50.564 10.122 41.354 1.00 45.31 240 GLU A CA 1
ATOM 1821 C C . GLU A 1 240 ? -51.923 9.836 42.018 1.00 45.31 240 GLU A C 1
ATOM 1823 O O . GLU A 1 240 ? -52.391 8.701 42.092 1.00 45.31 240 GLU A O 1
ATOM 1828 N N . THR A 1 241 ? -52.532 10.869 42.606 1.00 47.19 241 THR A N 1
ATOM 1829 C CA . THR A 1 241 ? -53.941 10.819 43.007 1.00 47.19 241 THR A CA 1
ATOM 1830 C C . THR A 1 241 ? -54.802 10.981 41.759 1.00 47.19 241 THR A C 1
ATOM 1832 O O . THR A 1 241 ? -54.772 12.041 41.138 1.00 47.19 241 THR A O 1
ATOM 1835 N N . ASP A 1 242 ? -55.557 9.936 41.412 1.00 46.38 242 ASP A N 1
ATOM 1836 C CA . ASP A 1 242 ? -56.651 9.997 40.437 1.00 46.38 242 ASP A CA 1
ATOM 1837 C C . ASP A 1 242 ? -57.684 11.035 40.911 1.00 46.38 242 ASP A C 1
ATOM 1839 O O . ASP A 1 242 ? -58.524 10.751 41.770 1.00 46.38 242 ASP A O 1
ATOM 1843 N N . ASP A 1 243 ? -57.625 12.249 40.362 1.00 44.59 243 ASP A N 1
ATOM 1844 C CA . ASP A 1 243 ? -58.772 13.153 40.374 1.00 44.59 243 ASP A CA 1
ATOM 1845 C C . ASP A 1 243 ? -59.812 12.574 39.402 1.00 44.59 243 ASP A C 1
ATOM 1847 O O . ASP A 1 243 ? -59.576 12.470 38.195 1.00 44.59 243 ASP A O 1
ATOM 1851 N N . SER A 1 244 ? -60.932 12.122 39.974 1.00 49.84 244 SER A N 1
ATOM 1852 C CA . SER A 1 244 ? -62.091 11.549 39.272 1.00 49.84 244 SER A CA 1
ATOM 1853 C C . SER A 1 244 ? -62.867 12.579 38.454 1.00 49.84 244 SER A C 1
ATOM 1855 O O . SER A 1 244 ? -62.966 13.744 38.903 1.00 49.84 244 SER A O 1
#